Protein AF-A0A1D3RXZ7-F1 (afdb_monomer_lite)

pLDDT: mean 73.61, std 19.44, range [26.47, 94.44]

Structure (mmCIF, N/CA/C/O backbone):
data_AF-A0A1D3RXZ7-F1
#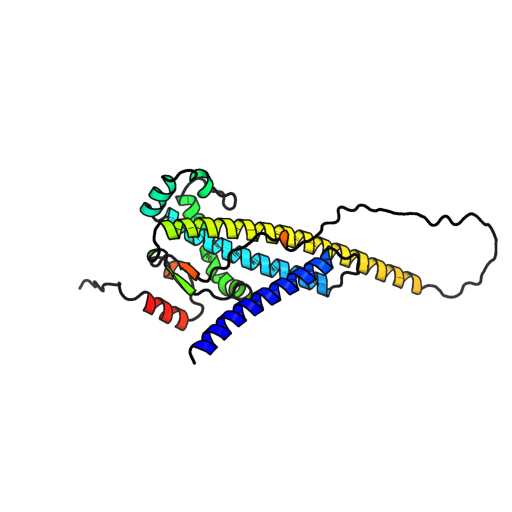
_entry.id   AF-A0A1D3RXZ7-F1
#
loop_
_atom_site.group_PDB
_atom_site.id
_atom_site.type_symbol
_atom_site.label_atom_id
_atom_site.label_alt_id
_atom_site.label_comp_id
_atom_site.label_asym_id
_atom_site.label_entity_id
_atom_site.label_seq_id
_atom_site.pdbx_PDB_ins_code
_atom_site.Cartn_x
_atom_site.Cartn_y
_atom_site.Cartn_z
_atom_site.occupancy
_atom_site.B_iso_or_equiv
_atom_site.auth_seq_id
_atom_site.auth_comp_id
_atom_site.auth_asym_id
_atom_site.auth_atom_id
_atom_site.pdbx_PDB_model_num
ATOM 1 N N . MET A 1 1 ? -15.663 -32.883 -5.743 1.00 47.28 1 MET A N 1
ATOM 2 C CA . MET A 1 1 ? -15.741 -31.435 -6.057 1.00 47.28 1 MET A CA 1
ATOM 3 C C . MET A 1 1 ? -15.070 -30.508 -5.024 1.00 47.28 1 MET A C 1
ATOM 5 O O . MET A 1 1 ? -14.719 -29.404 -5.400 1.00 47.28 1 MET A O 1
ATOM 9 N N . LYS A 1 2 ? -14.813 -30.926 -3.767 1.00 48.94 2 LYS A N 1
ATOM 10 C CA . LYS A 1 2 ? -14.138 -30.081 -2.747 1.00 48.94 2 LYS A CA 1
ATOM 11 C C . LYS A 1 2 ? -12.605 -29.949 -2.898 1.00 48.94 2 LYS A C 1
ATOM 13 O O . LYS A 1 2 ? -12.055 -28.924 -2.525 1.00 48.94 2 LYS A O 1
ATOM 18 N N . LEU A 1 3 ? -11.923 -30.939 -3.489 1.00 50.19 3 LEU A N 1
ATOM 19 C CA . LEU A 1 3 ? -10.462 -30.910 -3.711 1.00 50.19 3 LEU A CA 1
ATOM 20 C C . LEU A 1 3 ? -10.031 -30.009 -4.884 1.00 50.19 3 LEU A C 1
ATOM 22 O O . LEU A 1 3 ? -8.986 -29.373 -4.824 1.00 50.19 3 LEU A O 1
ATOM 26 N N . LEU A 1 4 ? -10.857 -29.922 -5.931 1.00 46.25 4 LEU A N 1
ATOM 27 C CA . LEU A 1 4 ? -10.575 -29.132 -7.137 1.00 46.25 4 LEU A CA 1
ATOM 28 C C . LEU A 1 4 ? -10.664 -27.620 -6.868 1.00 46.25 4 LEU A C 1
ATOM 30 O O . LEU A 1 4 ? -9.861 -26.857 -7.391 1.00 46.25 4 LEU A O 1
ATOM 34 N N . GLY A 1 5 ? -11.583 -27.202 -5.987 1.00 47.16 5 GLY A N 1
ATOM 35 C CA . GLY A 1 5 ? -11.684 -25.812 -5.534 1.00 47.16 5 GLY A CA 1
ATOM 36 C C . GLY A 1 5 ? -10.437 -25.352 -4.774 1.00 47.16 5 GLY A C 1
ATOM 37 O O . GLY A 1 5 ? -9.910 -24.289 -5.076 1.00 47.16 5 GLY A O 1
ATOM 38 N N . LEU A 1 6 ? -9.909 -26.179 -3.861 1.00 50.94 6 LEU A N 1
ATOM 39 C CA . LEU A 1 6 ? -8.654 -25.900 -3.145 1.00 50.94 6 LEU A CA 1
ATOM 40 C C . LEU A 1 6 ? -7.474 -25.714 -4.110 1.00 50.94 6 LEU A C 1
ATOM 42 O O . LEU A 1 6 ? -6.723 -24.754 -3.968 1.00 50.94 6 LEU A O 1
ATOM 46 N N . TYR A 1 7 ? -7.349 -26.569 -5.129 1.00 52.06 7 TYR A N 1
ATOM 47 C CA . TYR A 1 7 ? -6.297 -26.444 -6.145 1.00 52.06 7 TYR A CA 1
ATOM 48 C C . TYR A 1 7 ? -6.387 -25.146 -6.958 1.00 52.06 7 TYR A C 1
ATOM 50 O O . TYR A 1 7 ? -5.358 -24.532 -7.224 1.00 52.06 7 TYR A O 1
ATOM 58 N N . ILE A 1 8 ? -7.594 -24.696 -7.314 1.00 57.94 8 ILE A N 1
ATOM 59 C CA . ILE A 1 8 ? -7.796 -23.421 -8.024 1.00 57.94 8 ILE A CA 1
ATOM 60 C C . ILE A 1 8 ? -7.372 -22.231 -7.147 1.00 57.94 8 ILE A C 1
ATOM 62 O O . ILE A 1 8 ? -6.728 -21.309 -7.647 1.00 57.94 8 ILE A O 1
ATOM 66 N N . PHE A 1 9 ? -7.651 -22.272 -5.838 1.00 49.66 9 PHE A N 1
ATOM 67 C CA . PHE A 1 9 ? -7.197 -21.234 -4.904 1.00 49.66 9 PHE A CA 1
ATOM 68 C C . PHE A 1 9 ? -5.667 -21.189 -4.766 1.00 49.66 9 PHE A C 1
ATOM 70 O O . PHE A 1 9 ? -5.103 -20.099 -4.727 1.00 49.66 9 PHE A O 1
ATOM 77 N N . TYR A 1 10 ? -4.986 -22.340 -4.762 1.00 57.47 10 TYR A N 1
ATOM 78 C CA . TYR A 1 10 ? -3.517 -22.385 -4.748 1.00 57.47 10 TYR A CA 1
ATOM 79 C C . TYR A 1 10 ? -2.888 -21.942 -6.076 1.00 57.47 10 TYR A C 1
ATOM 81 O O . TYR A 1 10 ? -1.862 -21.261 -6.069 1.00 57.47 10 TYR A O 1
ATOM 89 N N . LEU A 1 11 ? -3.502 -22.288 -7.212 1.00 58.97 11 LEU A N 1
ATOM 90 C CA . LEU A 1 11 ? -3.024 -21.887 -8.538 1.00 58.97 11 LEU A CA 1
ATOM 91 C C . LEU A 1 11 ? -3.040 -20.366 -8.710 1.00 58.97 11 LEU A C 1
ATOM 93 O O . LEU A 1 11 ? -2.084 -19.816 -9.242 1.00 58.97 11 LEU A O 1
ATOM 97 N N . LEU A 1 12 ? -4.072 -19.678 -8.217 1.00 57.00 12 LEU A N 1
ATOM 98 C CA . LEU A 1 12 ? -4.178 -18.216 -8.289 1.00 57.00 12 LEU A CA 1
ATOM 99 C C . LEU A 1 12 ? -3.014 -17.508 -7.584 1.00 57.00 12 LEU A C 1
ATOM 101 O O . LEU A 1 12 ? -2.369 -16.646 -8.178 1.00 57.00 12 LEU A O 1
ATOM 105 N N . SER A 1 13 ? -2.696 -17.910 -6.352 1.00 55.56 13 SER A N 1
ATOM 106 C CA . SER A 1 13 ? -1.544 -17.365 -5.624 1.00 55.56 13 SER A CA 1
ATOM 107 C C . SER A 1 13 ? -0.218 -17.708 -6.310 1.00 55.56 13 SER A C 1
ATOM 109 O O . SER A 1 13 ? 0.674 -16.868 -6.367 1.00 55.56 13 SER A O 1
ATOM 111 N N . PHE A 1 14 ? -0.099 -18.908 -6.886 1.00 56.28 14 PHE A N 1
ATOM 112 C CA . PHE A 1 14 ? 1.086 -19.319 -7.640 1.00 56.28 14 PHE A CA 1
ATOM 113 C C . PHE A 1 14 ? 1.286 -18.489 -8.920 1.00 56.28 14 PHE A C 1
ATOM 115 O O . PHE A 1 14 ? 2.399 -18.048 -9.192 1.00 56.28 14 PHE A O 1
ATOM 122 N N . PHE A 1 15 ? 0.218 -18.200 -9.672 1.00 57.84 15 PHE A N 1
ATOM 123 C CA . PHE A 1 15 ? 0.278 -17.341 -10.861 1.00 57.84 15 PHE A CA 1
ATOM 124 C C . PHE A 1 15 ? 0.721 -15.912 -10.530 1.00 57.84 15 PHE A C 1
ATOM 126 O O . PHE A 1 15 ? 1.514 -15.341 -11.278 1.00 57.84 15 PHE A O 1
ATOM 133 N N . ILE A 1 16 ? 0.260 -15.353 -9.406 1.00 59.00 16 ILE A N 1
ATOM 134 C CA . ILE A 1 16 ? 0.671 -14.019 -8.942 1.00 59.00 16 ILE A CA 1
ATOM 135 C C . ILE A 1 16 ? 2.169 -14.005 -8.614 1.00 59.00 16 ILE A C 1
ATOM 137 O O . ILE A 1 16 ? 2.896 -13.160 -9.131 1.00 59.00 16 ILE A O 1
ATOM 141 N N . ILE A 1 17 ? 2.649 -14.991 -7.848 1.00 60.50 17 ILE A N 1
ATOM 142 C CA . ILE A 1 17 ? 4.071 -15.114 -7.485 1.00 60.50 17 ILE A CA 1
ATOM 143 C C . ILE A 1 17 ? 4.945 -15.286 -8.737 1.00 60.50 17 ILE A C 1
ATOM 145 O O . ILE A 1 17 ? 5.979 -14.635 -8.872 1.00 60.50 17 ILE A O 1
ATOM 149 N N . CYS A 1 18 ? 4.525 -16.120 -9.693 1.00 56.22 18 CYS A N 1
ATOM 150 C CA . CYS A 1 18 ? 5.245 -16.290 -10.956 1.00 56.22 18 CYS A CA 1
ATOM 151 C C . CYS A 1 18 ? 5.257 -15.017 -11.815 1.00 56.22 18 CYS A C 1
ATOM 153 O O . CYS A 1 18 ? 6.233 -14.784 -12.524 1.00 56.22 18 CYS A O 1
ATOM 155 N N . SER A 1 19 ? 4.196 -14.206 -11.777 1.00 66.94 19 SER A N 1
ATOM 156 C CA . SER A 1 19 ? 4.152 -12.924 -12.487 1.00 66.94 19 SER A CA 1
ATOM 157 C C . SER A 1 19 ? 5.111 -11.908 -11.872 1.00 66.94 19 SER A C 1
ATOM 159 O O . SER A 1 19 ? 5.848 -11.259 -12.603 1.00 66.94 19 SER A O 1
ATOM 161 N N . GLU A 1 20 ? 5.139 -11.791 -10.543 1.00 75.19 20 GLU A N 1
ATOM 162 C CA . GLU A 1 20 ? 6.044 -10.864 -9.852 1.00 75.19 20 GLU A CA 1
ATOM 163 C C . GLU A 1 20 ? 7.514 -11.240 -10.052 1.00 75.19 20 GLU A C 1
ATOM 165 O O . GLU A 1 20 ? 8.346 -10.367 -10.286 1.00 75.19 20 GLU A O 1
ATOM 170 N N . LEU A 1 21 ? 7.835 -12.538 -10.045 1.00 80.00 21 LEU A N 1
ATOM 171 C CA . LEU A 1 21 ? 9.186 -13.015 -10.350 1.00 80.00 21 LEU A CA 1
ATOM 172 C C . LEU A 1 21 ? 9.631 -12.618 -11.762 1.00 80.00 21 LEU A C 1
ATOM 174 O O . LEU A 1 21 ? 10.749 -12.134 -11.926 1.00 80.00 21 LEU A O 1
ATOM 178 N N . LYS A 1 22 ? 8.751 -12.758 -12.762 1.00 84.44 22 LYS A N 1
ATOM 179 C CA . LYS A 1 22 ? 9.036 -12.321 -14.137 1.00 84.44 22 LYS A CA 1
ATOM 180 C C . LYS A 1 22 ? 9.249 -10.814 -14.228 1.00 84.44 22 LYS A C 1
ATOM 182 O O . LYS A 1 22 ? 10.184 -10.380 -14.898 1.00 84.44 22 LYS A O 1
ATOM 187 N N . ASP A 1 23 ? 8.416 -10.029 -13.543 1.00 87.75 23 ASP A N 1
ATOM 188 C CA . ASP A 1 23 ? 8.587 -8.576 -13.482 1.00 87.75 23 ASP A CA 1
ATOM 189 C C . ASP A 1 23 ? 9.974 -8.236 -12.911 1.00 87.75 23 ASP A C 1
ATOM 191 O O . ASP A 1 23 ? 10.712 -7.447 -13.495 1.00 87.75 23 ASP A O 1
ATOM 195 N N . TYR A 1 24 ? 10.383 -8.883 -11.815 1.00 87.12 24 TYR A N 1
ATOM 196 C CA . TYR A 1 24 ? 11.691 -8.650 -11.202 1.00 87.12 24 TYR A CA 1
ATOM 197 C C . TYR A 1 24 ? 12.869 -9.089 -12.068 1.00 87.12 24 TYR A C 1
ATOM 199 O O . TYR A 1 24 ? 13.882 -8.392 -12.101 1.00 87.12 24 TYR A O 1
ATOM 207 N N . GLU A 1 25 ? 12.768 -10.208 -12.778 1.00 86.94 25 GLU A N 1
ATOM 208 C CA . GLU A 1 25 ? 13.797 -10.614 -13.740 1.00 86.94 25 GLU A CA 1
ATOM 209 C C . GLU A 1 25 ? 13.954 -9.574 -14.851 1.00 86.94 25 GLU A C 1
ATOM 211 O O . GLU A 1 25 ? 15.081 -9.181 -15.160 1.00 86.94 25 GLU A O 1
ATOM 216 N N . LYS A 1 26 ? 12.838 -9.049 -15.374 1.00 89.75 26 LYS A N 1
ATOM 217 C CA . LYS A 1 26 ? 12.865 -7.992 -16.389 1.00 89.75 26 LYS A CA 1
ATOM 218 C C . LYS A 1 26 ? 13.484 -6.699 -15.851 1.00 89.75 26 LYS A C 1
ATOM 220 O O . LYS A 1 26 ? 14.391 -6.160 -16.478 1.00 89.75 26 LYS A O 1
ATOM 225 N N . ILE A 1 27 ? 13.078 -6.233 -14.666 1.00 90.25 27 ILE A N 1
ATOM 226 C CA . ILE A 1 27 ? 13.683 -5.048 -14.020 1.00 90.25 27 ILE A CA 1
ATOM 227 C C . ILE A 1 27 ? 15.190 -5.256 -13.823 1.00 90.25 27 ILE A C 1
ATOM 229 O O . ILE A 1 27 ? 15.986 -4.351 -14.065 1.00 90.25 27 ILE A O 1
ATOM 233 N N . LYS A 1 28 ? 15.602 -6.456 -13.402 1.00 89.56 28 LYS A N 1
ATOM 234 C CA . LYS A 1 28 ? 17.013 -6.795 -13.197 1.00 89.56 28 LYS A CA 1
ATOM 235 C C . LYS A 1 28 ? 17.817 -6.718 -14.485 1.00 89.56 28 LYS A C 1
ATOM 237 O O . LYS A 1 28 ? 18.904 -6.146 -14.443 1.00 89.56 28 LYS A O 1
ATOM 242 N N . SER A 1 29 ? 17.296 -7.254 -15.585 1.00 87.44 29 SER A N 1
ATOM 243 C CA . SER A 1 29 ? 17.917 -7.131 -16.908 1.00 87.44 29 SER A CA 1
ATOM 244 C C . SER A 1 29 ? 18.064 -5.652 -17.291 1.00 87.44 29 SER A C 1
ATOM 246 O O . SER A 1 29 ? 19.187 -5.174 -17.448 1.00 87.44 29 SER A O 1
ATOM 248 N N . ILE A 1 30 ? 16.974 -4.874 -17.240 1.00 88.25 30 ILE A N 1
ATOM 249 C CA . ILE A 1 30 ? 16.974 -3.440 -17.586 1.00 88.25 30 ILE A CA 1
ATOM 250 C C . ILE A 1 30 ? 17.996 -2.638 -16.764 1.00 88.25 30 ILE A C 1
ATOM 252 O O . ILE A 1 30 ? 18.687 -1.766 -17.296 1.00 88.25 30 ILE A O 1
ATOM 256 N N . VAL A 1 31 ? 18.113 -2.897 -15.458 1.00 87.06 31 VAL A N 1
ATOM 257 C CA . VAL A 1 31 ? 18.991 -2.124 -14.563 1.00 87.06 31 VAL A CA 1
ATOM 258 C C . VAL A 1 31 ? 20.444 -2.587 -14.656 1.00 87.06 31 VAL A C 1
ATOM 260 O O . VAL A 1 31 ? 21.337 -1.754 -14.830 1.00 87.06 31 VAL A O 1
ATOM 263 N N . ASN A 1 32 ? 20.695 -3.894 -14.569 1.00 85.94 32 ASN A N 1
ATOM 264 C CA . ASN A 1 32 ? 22.043 -4.426 -14.366 1.00 85.94 32 ASN A CA 1
ATOM 265 C C . ASN A 1 32 ? 22.801 -4.706 -15.664 1.00 85.94 32 ASN A C 1
ATOM 267 O O . ASN A 1 32 ? 24.032 -4.695 -15.642 1.00 85.94 32 ASN A O 1
ATOM 271 N N . GLU A 1 33 ? 22.110 -4.994 -16.767 1.00 80.06 33 GLU A N 1
ATOM 272 C CA . GLU A 1 33 ? 22.770 -5.346 -18.025 1.00 80.06 33 GLU A CA 1
ATOM 273 C C . GLU A 1 33 ? 23.260 -4.089 -18.749 1.00 80.06 33 GLU A C 1
ATOM 275 O O . GLU A 1 33 ? 22.721 -2.991 -18.590 1.00 80.06 33 GLU A O 1
ATOM 280 N N . ILE A 1 34 ? 24.351 -4.232 -19.501 1.00 63.84 34 ILE A N 1
ATOM 281 C CA . ILE A 1 34 ? 24.993 -3.125 -20.232 1.00 63.84 34 ILE A CA 1
ATOM 282 C C . ILE A 1 34 ? 24.219 -2.800 -21.523 1.00 63.84 34 ILE A C 1
ATOM 284 O O . ILE A 1 34 ? 24.444 -1.749 -22.124 1.00 63.84 34 ILE A O 1
ATOM 288 N N . ASP A 1 35 ? 23.309 -3.691 -21.914 1.00 61.88 35 ASP A N 1
ATOM 289 C CA . ASP A 1 35 ? 22.632 -3.698 -23.202 1.00 61.88 35 ASP A CA 1
ATOM 290 C C . ASP A 1 35 ? 21.713 -2.487 -23.433 1.00 61.88 35 ASP A C 1
ATOM 292 O O . ASP A 1 35 ? 21.375 -1.707 -22.533 1.00 61.88 35 ASP A O 1
ATOM 296 N N . GLU A 1 36 ? 21.363 -2.316 -24.707 1.00 68.38 36 GLU A N 1
ATOM 297 C CA . GLU A 1 36 ? 20.525 -1.243 -25.230 1.00 68.38 36 GLU A CA 1
ATOM 298 C C . GLU A 1 36 ? 19.140 -1.286 -24.569 1.00 68.38 36 GLU A C 1
ATOM 300 O O . GLU A 1 36 ? 18.447 -2.297 -24.610 1.00 68.38 36 GLU A O 1
ATOM 305 N N . CYS A 1 37 ? 18.735 -0.181 -23.940 1.00 81.81 37 CYS A N 1
ATOM 306 C CA . CYS A 1 37 ? 17.405 -0.051 -23.353 1.00 81.81 37 CYS A CA 1
ATOM 307 C C . CYS A 1 37 ? 16.439 0.429 -24.435 1.00 81.81 37 CYS A C 1
ATOM 309 O O . CYS A 1 37 ? 16.701 1.453 -25.073 1.00 81.81 37 CYS A O 1
ATOM 311 N N . SER A 1 38 ? 15.354 -0.315 -24.643 1.00 87.75 38 SER A N 1
ATOM 312 C CA . SER A 1 38 ? 14.325 0.002 -25.633 1.00 87.75 38 SER A CA 1
ATOM 313 C C . SER A 1 38 ? 13.259 0.956 -25.076 1.00 87.75 38 SER A C 1
ATOM 315 O O . SER A 1 38 ? 13.173 1.192 -23.870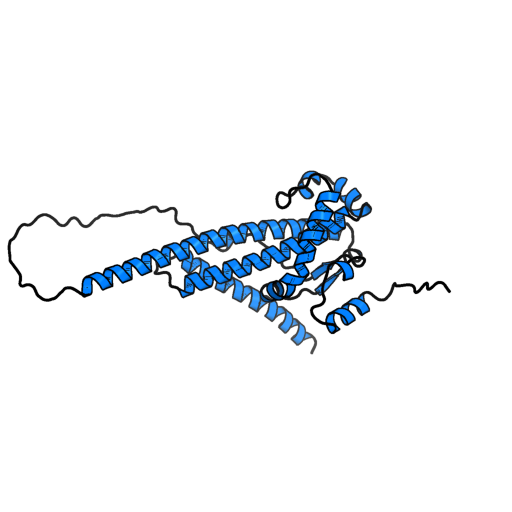 1.00 87.75 38 SER A O 1
ATOM 317 N N . GLU A 1 39 ? 12.416 1.502 -25.954 1.00 89.06 39 GLU A N 1
ATOM 318 C CA . GLU A 1 39 ? 11.252 2.300 -25.536 1.00 89.06 39 GLU A CA 1
ATOM 319 C C . GLU A 1 39 ? 10.249 1.455 -24.732 1.00 89.06 39 GLU A C 1
ATOM 321 O O . GLU A 1 39 ? 9.713 1.921 -23.729 1.00 89.06 39 GLU A O 1
ATOM 326 N N . GLU A 1 40 ? 10.080 0.179 -25.097 1.00 90.88 40 GLU A N 1
ATOM 327 C CA . GLU A 1 40 ? 9.223 -0.775 -24.379 1.00 90.88 40 GLU A CA 1
ATOM 328 C C . GLU A 1 40 ? 9.721 -1.054 -22.951 1.00 90.88 40 GLU A C 1
ATOM 330 O O . GLU A 1 40 ? 8.926 -1.323 -22.048 1.00 90.88 40 GLU A O 1
ATOM 335 N N . ASP A 1 41 ? 11.034 -0.990 -22.716 1.00 91.31 41 ASP A N 1
ATOM 336 C CA . ASP A 1 41 ? 11.614 -1.152 -21.380 1.00 91.31 41 ASP A CA 1
ATOM 337 C C . ASP A 1 41 ? 11.346 0.062 -20.494 1.00 91.31 41 ASP A C 1
ATOM 339 O O . ASP A 1 41 ? 11.041 -0.092 -19.308 1.00 91.31 41 ASP A O 1
ATOM 343 N N . VAL A 1 42 ? 11.415 1.266 -21.068 1.00 91.25 42 VAL A N 1
ATOM 344 C CA . VAL A 1 42 ? 11.037 2.504 -20.378 1.00 91.25 42 VAL A CA 1
ATOM 345 C C . VAL A 1 42 ? 9.553 2.475 -20.023 1.00 91.25 42 VAL A C 1
ATOM 347 O O . VAL A 1 42 ? 9.207 2.666 -18.856 1.00 91.25 42 VAL A O 1
ATOM 350 N N . GLU A 1 43 ? 8.689 2.152 -20.988 1.00 93.94 43 GLU A N 1
ATOM 351 C CA . GLU A 1 43 ? 7.245 2.053 -20.765 1.00 93.94 43 GLU A CA 1
ATOM 352 C C . GLU A 1 43 ? 6.914 0.990 -19.705 1.00 93.94 43 GLU A C 1
ATOM 354 O O . GLU A 1 43 ? 6.095 1.214 -18.809 1.00 93.94 43 GLU A O 1
ATOM 359 N N . PHE A 1 44 ? 7.589 -0.161 -19.749 1.00 94.44 44 PHE A N 1
ATOM 360 C CA . PHE A 1 44 ? 7.454 -1.191 -18.726 1.00 94.44 44 PHE A CA 1
ATOM 361 C C . PHE A 1 44 ? 7.825 -0.665 -17.331 1.00 94.44 44 PHE A C 1
ATOM 363 O O . PHE A 1 44 ? 7.068 -0.882 -16.382 1.00 94.44 44 PHE A O 1
ATOM 370 N N . MET A 1 45 ? 8.947 0.047 -17.192 1.00 94.31 45 MET A N 1
ATOM 371 C CA . MET A 1 45 ? 9.368 0.621 -15.910 1.00 94.31 45 MET A CA 1
ATOM 372 C C . MET A 1 45 ? 8.397 1.693 -15.405 1.00 94.31 45 MET A C 1
ATOM 374 O O . MET A 1 45 ? 8.089 1.718 -14.211 1.00 94.31 45 MET A O 1
ATOM 378 N N . ASP A 1 46 ? 7.875 2.542 -16.290 1.00 93.31 46 ASP A N 1
ATOM 379 C CA . ASP A 1 46 ? 6.855 3.538 -15.951 1.00 93.31 46 ASP A CA 1
ATOM 380 C C . ASP A 1 46 ? 5.574 2.878 -15.435 1.00 93.31 46 ASP A C 1
ATOM 382 O O . ASP A 1 46 ? 5.073 3.221 -14.356 1.00 93.31 46 ASP A O 1
ATOM 386 N N . ASN A 1 47 ? 5.088 1.865 -16.153 1.00 93.69 47 ASN A N 1
ATOM 387 C CA . ASN A 1 47 ? 3.914 1.093 -15.763 1.00 93.69 47 ASN A CA 1
ATOM 388 C C . ASN A 1 47 ? 4.131 0.358 -14.435 1.00 93.69 47 ASN A C 1
ATOM 390 O O . ASN A 1 47 ? 3.237 0.339 -13.582 1.00 93.69 47 ASN A O 1
ATOM 394 N N . TYR A 1 48 ? 5.323 -0.199 -14.213 1.00 92.62 48 TYR A N 1
ATOM 395 C CA . TYR A 1 48 ? 5.652 -0.886 -12.968 1.00 92.62 48 TYR A CA 1
ATOM 396 C C . TYR A 1 48 ? 5.722 0.079 -11.776 1.00 92.62 48 TYR A C 1
ATOM 398 O O . TYR A 1 48 ? 5.147 -0.190 -10.718 1.00 92.62 48 TYR A O 1
ATOM 406 N N . VAL A 1 49 ? 6.354 1.247 -11.939 1.00 94.00 49 VAL A N 1
ATOM 407 C CA . VAL A 1 49 ? 6.369 2.303 -10.912 1.00 94.00 49 VAL A CA 1
ATOM 408 C C . VAL A 1 49 ? 4.948 2.773 -10.594 1.00 94.00 49 VAL A C 1
ATOM 410 O O . VAL A 1 49 ? 4.621 2.970 -9.421 1.00 94.00 49 VAL A O 1
ATOM 413 N N . ASN A 1 50 ? 4.090 2.913 -11.607 1.00 93.31 50 ASN A N 1
ATOM 414 C CA . ASN A 1 50 ? 2.686 3.273 -11.426 1.00 93.31 50 ASN A CA 1
ATOM 415 C C . ASN A 1 50 ? 1.908 2.189 -10.655 1.00 93.31 50 ASN A C 1
ATOM 417 O O . ASN A 1 50 ? 1.218 2.504 -9.687 1.00 93.31 50 ASN A O 1
ATOM 421 N N . LYS A 1 51 ? 2.079 0.904 -10.996 1.00 91.62 51 LYS A N 1
ATOM 422 C CA . LYS A 1 51 ? 1.520 -0.223 -10.223 1.00 91.62 51 LYS A CA 1
ATOM 423 C C . LYS A 1 51 ? 1.942 -0.146 -8.754 1.00 91.62 51 LYS A C 1
ATOM 425 O O . LYS A 1 51 ? 1.091 -0.195 -7.867 1.00 91.62 51 LYS A O 1
ATOM 430 N N . MET A 1 52 ? 3.238 0.028 -8.490 1.00 92.12 52 MET A N 1
ATOM 431 C CA . MET A 1 52 ? 3.769 0.120 -7.127 1.00 92.12 52 MET A CA 1
ATOM 432 C C . MET A 1 52 ? 3.198 1.320 -6.365 1.00 92.12 52 MET A C 1
ATOM 434 O O . MET A 1 52 ? 2.874 1.186 -5.186 1.00 92.12 52 MET A O 1
ATOM 438 N N . TYR A 1 53 ? 3.015 2.464 -7.034 1.00 93.25 53 TYR A N 1
ATOM 439 C CA . TYR A 1 53 ? 2.352 3.636 -6.460 1.00 93.25 53 TYR A CA 1
ATOM 440 C C . TYR A 1 53 ? 0.943 3.307 -5.957 1.00 93.25 53 TYR A C 1
ATOM 442 O O . TYR A 1 53 ? 0.640 3.589 -4.799 1.00 93.25 53 TYR A O 1
ATOM 450 N N . TRP A 1 54 ? 0.118 2.641 -6.768 1.00 92.75 54 TRP A N 1
ATOM 451 C CA . TRP A 1 54 ? -1.240 2.264 -6.360 1.00 92.75 54 TRP A CA 1
ATOM 452 C C . TRP A 1 54 ? -1.266 1.225 -5.235 1.00 92.75 54 TRP A C 1
ATOM 454 O O . TRP A 1 54 ? -2.113 1.318 -4.344 1.00 92.75 54 TRP A O 1
ATOM 464 N N . VAL A 1 55 ? -0.308 0.291 -5.212 1.00 90.25 55 VAL A N 1
ATOM 465 C CA . VAL A 1 55 ? -0.125 -0.648 -4.089 1.00 90.25 55 VAL A CA 1
ATOM 466 C C . VAL A 1 55 ? 0.152 0.107 -2.785 1.00 90.25 55 VAL A C 1
ATOM 468 O O . VAL A 1 55 ? -0.489 -0.155 -1.766 1.00 90.25 55 VAL A O 1
ATOM 471 N N . TRP A 1 56 ? 1.065 1.081 -2.804 1.00 93.38 56 TRP A N 1
ATOM 472 C CA . TRP A 1 56 ? 1.336 1.916 -1.631 1.00 93.38 56 TRP A CA 1
ATOM 473 C C . TRP A 1 56 ? 0.139 2.772 -1.233 1.00 93.38 56 TRP A C 1
ATOM 475 O O . TRP A 1 56 ? -0.165 2.842 -0.046 1.00 93.38 56 TRP A O 1
ATOM 485 N N . THR A 1 57 ? -0.568 3.388 -2.186 1.00 92.69 57 THR A N 1
ATOM 486 C CA . THR A 1 57 ? -1.777 4.174 -1.895 1.00 92.69 57 THR A CA 1
ATOM 487 C C . THR A 1 57 ? -2.816 3.330 -1.161 1.00 92.69 57 THR A C 1
ATOM 489 O O . THR A 1 57 ? -3.389 3.789 -0.174 1.00 92.69 57 THR A O 1
ATOM 492 N N . ASN A 1 58 ? -3.010 2.075 -1.577 1.00 90.94 58 ASN A N 1
ATOM 493 C CA . ASN A 1 58 ? -3.899 1.152 -0.882 1.00 90.94 58 ASN A CA 1
ATOM 494 C C . ASN A 1 58 ? -3.432 0.857 0.555 1.00 90.94 58 ASN A C 1
ATOM 496 O O . ASN A 1 58 ? -4.220 0.965 1.494 1.00 90.94 58 ASN A O 1
ATOM 500 N N . ASN A 1 59 ? -2.148 0.535 0.746 1.00 92.12 59 ASN A N 1
ATOM 501 C CA . ASN A 1 59 ? -1.579 0.317 2.083 1.00 92.12 59 ASN A CA 1
ATOM 502 C C . ASN A 1 59 ? -1.723 1.563 2.966 1.00 92.12 59 ASN A C 1
ATOM 504 O O . ASN A 1 59 ? -2.060 1.460 4.143 1.00 92.12 59 ASN A O 1
ATOM 508 N N . PHE A 1 60 ? -1.518 2.748 2.392 1.00 93.06 60 PHE A N 1
ATOM 509 C CA . PHE A 1 60 ? -1.661 4.014 3.093 1.00 93.06 60 PHE A CA 1
ATOM 510 C C . PHE A 1 60 ? -3.099 4.220 3.572 1.00 93.06 60 PHE A C 1
ATOM 512 O O . PHE A 1 60 ? -3.305 4.486 4.752 1.00 93.06 60 PHE A O 1
ATOM 519 N N . PHE A 1 61 ? -4.106 4.002 2.722 1.00 91.25 61 PHE A N 1
ATOM 520 C CA . PHE A 1 61 ? -5.505 4.070 3.151 1.00 91.25 61 PHE A CA 1
ATOM 521 C C . PHE A 1 61 ? -5.845 3.055 4.243 1.00 91.25 61 PHE A C 1
ATOM 523 O O . PHE A 1 61 ? -6.505 3.406 5.220 1.00 91.25 61 PHE A O 1
ATOM 530 N N . ARG A 1 62 ? -5.369 1.811 4.132 1.00 90.75 62 ARG A N 1
ATOM 531 C CA . ARG A 1 62 ? -5.584 0.775 5.158 1.00 90.75 62 ARG A CA 1
ATOM 532 C C . ARG A 1 62 ? -4.982 1.181 6.506 1.00 90.75 62 ARG A C 1
ATOM 534 O O . ARG A 1 62 ? -5.676 1.118 7.521 1.00 90.75 62 ARG A O 1
ATOM 541 N N . TYR A 1 63 ? -3.759 1.705 6.499 1.00 92.94 63 TYR A N 1
ATOM 542 C CA . TYR A 1 63 ? -3.118 2.281 7.680 1.00 92.94 63 TYR A CA 1
ATOM 543 C C . TYR A 1 63 ? -3.921 3.442 8.285 1.00 92.94 63 TYR A C 1
ATOM 545 O O . TYR A 1 63 ? -4.157 3.454 9.494 1.00 92.94 63 TYR A O 1
ATOM 553 N N . LEU A 1 64 ? -4.381 4.396 7.465 1.00 92.06 64 LEU A N 1
ATOM 554 C CA . LEU A 1 64 ? -5.158 5.542 7.951 1.00 92.06 64 LEU A CA 1
ATOM 555 C C . LEU A 1 64 ? -6.466 5.122 8.606 1.00 92.06 64 LEU A C 1
ATOM 557 O O . LEU A 1 64 ? -6.779 5.624 9.682 1.00 92.06 64 LEU A O 1
ATOM 561 N N . LYS A 1 65 ? -7.201 4.187 7.994 1.00 91.38 65 LYS A N 1
ATOM 562 C CA . LYS A 1 65 ? -8.454 3.656 8.551 1.00 91.38 65 LYS A CA 1
ATOM 563 C C . LYS A 1 65 ? -8.237 3.070 9.936 1.00 91.38 65 LYS A C 1
ATOM 565 O O . LYS A 1 65 ? -8.949 3.408 10.875 1.00 91.38 65 LYS A O 1
ATOM 570 N N . LEU A 1 66 ? -7.222 2.225 10.061 1.00 92.62 66 LEU A N 1
ATOM 571 C CA . LEU A 1 66 ? -6.902 1.551 11.307 1.00 92.62 66 LEU A CA 1
ATOM 572 C C . LEU A 1 66 ? -6.426 2.519 12.390 1.00 92.62 66 LEU A C 1
ATOM 574 O O . LEU A 1 66 ? -6.894 2.453 13.524 1.00 92.62 66 LEU A O 1
ATOM 578 N N . LYS A 1 67 ? -5.530 3.449 12.051 1.00 92.44 67 LYS A N 1
ATOM 579 C CA . LYS A 1 67 ? -5.034 4.426 13.022 1.00 92.44 67 LYS A CA 1
ATOM 580 C C . LYS A 1 67 ? -6.126 5.401 13.463 1.00 92.44 67 LYS A C 1
ATOM 582 O O . LYS A 1 67 ? -6.190 5.734 14.643 1.00 92.44 67 LYS A O 1
ATOM 587 N N . ALA A 1 68 ? -6.995 5.824 12.543 1.00 91.56 68 ALA A N 1
ATOM 588 C CA . ALA A 1 68 ? -8.161 6.636 12.876 1.00 91.56 68 ALA A CA 1
ATOM 589 C C . ALA A 1 68 ? -9.099 5.879 13.825 1.00 91.56 68 ALA A C 1
ATOM 591 O O . ALA A 1 68 ? -9.436 6.417 14.874 1.00 91.56 68 ALA A O 1
ATOM 592 N N . TYR A 1 69 ? -9.417 4.614 13.527 1.00 92.19 69 TYR A N 1
ATOM 593 C CA . TYR A 1 69 ? -10.226 3.767 14.409 1.00 92.19 69 TYR A CA 1
ATOM 594 C C . TYR A 1 69 ? -9.622 3.648 15.815 1.00 92.19 69 TYR A C 1
ATOM 596 O O . TYR A 1 69 ? -10.326 3.828 16.805 1.00 92.19 69 TYR A O 1
ATOM 604 N N . ILE A 1 70 ? -8.309 3.409 15.913 1.00 91.56 70 ILE A N 1
ATOM 605 C CA . ILE A 1 70 ? -7.604 3.366 17.201 1.00 91.56 70 ILE A CA 1
ATOM 606 C C . ILE A 1 70 ? -7.751 4.699 17.940 1.00 91.56 70 ILE A C 1
ATOM 608 O O . ILE A 1 70 ? -8.060 4.699 19.121 1.00 91.56 70 ILE A O 1
ATOM 612 N N . TYR A 1 71 ? -7.545 5.838 17.274 1.00 91.06 71 TYR A N 1
ATOM 613 C CA . TYR A 1 71 ? -7.617 7.152 17.926 1.00 91.06 71 TYR A CA 1
ATOM 614 C C . TYR A 1 71 ? -9.035 7.537 18.352 1.00 91.06 71 TYR A C 1
ATOM 616 O O . TYR A 1 71 ? -9.198 8.275 19.323 1.00 91.06 71 TYR A O 1
ATOM 624 N N . GLU A 1 72 ? -10.051 7.055 17.647 1.00 90.31 72 GLU A N 1
ATOM 625 C CA . GLU A 1 72 ? -11.458 7.282 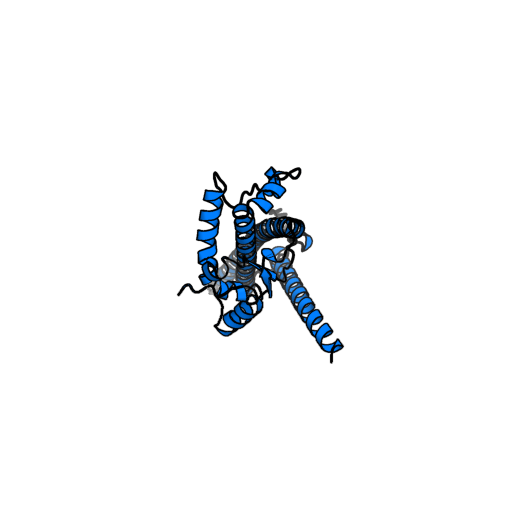17.977 1.00 90.31 72 GLU A CA 1
ATOM 626 C C . GLU A 1 72 ? -11.984 6.329 19.062 1.00 90.31 72 GLU A C 1
ATOM 628 O O . GLU A 1 72 ? -12.984 6.642 19.705 1.00 90.31 72 GLU A O 1
ATOM 633 N N . ASN A 1 73 ? -11.325 5.188 19.287 1.00 88.62 73 ASN A N 1
ATOM 634 C CA . ASN A 1 73 ? -11.699 4.211 20.303 1.00 88.62 73 ASN A CA 1
ATOM 635 C C . ASN A 1 73 ? -10.799 4.341 21.540 1.00 88.62 73 ASN A C 1
ATOM 637 O O . ASN A 1 73 ? -9.717 3.757 21.598 1.00 88.62 73 ASN A O 1
ATOM 641 N N . ASP A 1 74 ? -11.272 5.079 22.548 1.00 85.00 74 ASP A N 1
ATOM 642 C CA . ASP A 1 74 ? -10.500 5.360 23.765 1.00 85.00 74 ASP A CA 1
ATOM 643 C C . ASP A 1 74 ? -10.070 4.088 24.517 1.00 85.00 74 ASP A C 1
ATOM 645 O O . ASP A 1 74 ? -8.983 4.066 25.077 1.00 85.00 74 ASP A O 1
ATOM 649 N N . ILE A 1 75 ? -10.852 3.000 24.479 1.00 83.75 75 ILE A N 1
ATOM 650 C CA . ILE A 1 75 ? -10.492 1.731 25.142 1.00 83.75 75 ILE A CA 1
ATOM 651 C C . ILE A 1 75 ? -9.244 1.127 24.490 1.00 83.75 75 ILE A C 1
ATOM 653 O O . ILE A 1 75 ? -8.265 0.817 25.171 1.00 83.75 75 ILE A O 1
ATOM 657 N N . VAL A 1 76 ? -9.268 0.997 23.161 1.00 81.38 76 VAL A N 1
ATOM 658 C CA . VAL A 1 76 ? -8.148 0.451 22.383 1.00 81.38 76 VAL A CA 1
ATOM 659 C C . VAL A 1 76 ? -6.940 1.385 22.472 1.00 81.38 76 VAL A C 1
ATOM 661 O O . VAL A 1 76 ? -5.815 0.933 22.686 1.00 81.38 76 VAL A O 1
ATOM 664 N N . TYR A 1 77 ? -7.163 2.695 22.361 1.00 86.62 77 TYR A N 1
ATOM 665 C CA . TYR A 1 77 ? -6.119 3.706 22.499 1.00 86.62 77 TYR A CA 1
ATOM 666 C C . TYR A 1 77 ? -5.429 3.641 23.865 1.00 86.62 77 TYR A C 1
ATOM 668 O O . TYR A 1 77 ? -4.200 3.577 23.925 1.00 86.62 77 TYR A O 1
ATOM 676 N N . ASP A 1 78 ? -6.204 3.598 24.952 1.00 83.25 78 ASP A N 1
ATOM 677 C CA . ASP A 1 78 ? -5.700 3.586 26.326 1.00 83.25 78 ASP A CA 1
ATOM 678 C C . ASP A 1 78 ? -4.870 2.344 26.640 1.00 83.25 78 ASP A C 1
ATOM 680 O O . ASP A 1 78 ? -3.943 2.399 27.449 1.00 83.25 78 ASP A O 1
ATOM 684 N N . GLN A 1 79 ? -5.192 1.208 26.031 1.00 78.19 79 GLN A N 1
ATOM 685 C CA . GLN A 1 79 ? -4.385 -0.000 26.163 1.00 78.19 79 GLN A CA 1
ATOM 686 C C . GLN A 1 79 ? -3.088 0.090 25.369 1.00 78.19 79 GLN A C 1
ATOM 688 O O . GLN A 1 79 ? -2.033 -0.283 25.881 1.00 78.19 79 GLN A O 1
ATOM 693 N N . ILE A 1 80 ? -3.153 0.630 24.151 1.00 77.06 80 ILE A N 1
ATOM 694 C CA . ILE A 1 80 ? -1.976 0.847 23.313 1.00 77.06 80 ILE A CA 1
ATOM 695 C C . ILE A 1 80 ? -1.001 1.780 24.041 1.00 77.06 80 ILE A C 1
ATOM 697 O O . ILE A 1 80 ? 0.144 1.404 24.251 1.00 77.06 80 ILE A O 1
ATOM 701 N N . ILE A 1 81 ? -1.426 2.938 24.554 1.00 81.06 81 ILE A N 1
ATOM 702 C CA . ILE A 1 81 ? -0.524 3.862 25.283 1.00 81.06 81 ILE A CA 1
ATOM 703 C C . ILE A 1 81 ? 0.111 3.276 26.554 1.00 81.06 81 ILE A C 1
ATOM 705 O O . ILE A 1 81 ? 1.100 3.828 27.033 1.00 81.06 81 ILE A O 1
ATOM 709 N N . LYS A 1 82 ? -0.425 2.175 27.095 1.00 80.94 82 LYS A N 1
ATOM 710 C CA . LYS A 1 82 ? 0.088 1.507 28.300 1.00 80.94 82 LYS A CA 1
ATOM 711 C C . LYS A 1 82 ? 1.135 0.426 28.023 1.00 80.94 82 LYS A C 1
ATOM 713 O O . LYS A 1 82 ? 1.763 -0.016 28.982 1.00 80.94 82 LYS A O 1
ATOM 718 N N . MET A 1 83 ? 1.338 -0.020 26.778 1.00 77.12 83 MET A N 1
ATOM 719 C CA . MET A 1 83 ? 2.376 -1.025 26.492 1.00 77.12 83 MET A CA 1
ATOM 720 C C . MET A 1 83 ? 3.764 -0.385 26.305 1.00 77.12 83 MET A C 1
ATOM 722 O O . MET A 1 83 ? 3.905 0.781 25.926 1.00 77.12 83 MET A O 1
ATOM 726 N N . GLU A 1 84 ? 4.817 -1.155 26.584 1.00 69.12 84 GLU A N 1
ATOM 727 C CA . GLU A 1 84 ? 6.202 -0.697 26.430 1.00 69.12 84 GLU A CA 1
ATOM 728 C C . GLU A 1 84 ? 6.524 -0.368 24.955 1.00 69.12 84 GLU A C 1
ATOM 730 O O . GLU A 1 84 ? 6.070 -1.046 24.035 1.00 69.12 84 GLU A O 1
ATOM 735 N N . ASN A 1 85 ? 7.321 0.683 24.716 1.00 67.50 85 ASN A N 1
ATOM 736 C CA . ASN A 1 85 ? 7.739 1.190 23.393 1.00 67.50 85 ASN A CA 1
ATOM 737 C C . ASN A 1 85 ? 6.648 1.822 22.488 1.00 67.50 85 ASN A C 1
ATOM 739 O O . ASN A 1 85 ? 6.922 2.128 21.322 1.00 67.50 85 ASN A O 1
ATOM 743 N N . ILE A 1 86 ? 5.439 2.123 22.990 1.00 63.69 86 ILE A N 1
ATOM 744 C CA . ILE A 1 86 ? 4.350 2.631 22.131 1.00 63.69 86 ILE A CA 1
ATOM 745 C C . ILE A 1 86 ? 4.533 4.036 21.571 1.00 63.69 86 ILE A C 1
ATOM 747 O O . ILE A 1 86 ? 4.057 4.297 20.464 1.00 63.69 86 ILE A O 1
ATOM 751 N N . ALA A 1 87 ? 5.224 4.942 22.266 1.00 61.50 87 ALA A N 1
ATOM 752 C CA . ALA A 1 87 ? 5.469 6.278 21.719 1.00 61.50 87 ALA A CA 1
ATOM 753 C C . ALA A 1 87 ? 6.121 6.180 20.327 1.00 61.50 87 ALA A C 1
ATOM 755 O O . ALA A 1 87 ? 5.764 6.918 19.414 1.00 61.50 87 ALA A O 1
ATOM 756 N N . GLN A 1 88 ? 6.981 5.181 20.121 1.00 66.56 88 GLN A N 1
ATOM 757 C CA . GLN A 1 88 ? 7.601 4.880 18.832 1.00 66.56 88 GLN A CA 1
ATOM 758 C C . GLN A 1 88 ? 6.635 4.225 17.831 1.00 66.56 88 GLN A C 1
ATOM 760 O O . GLN A 1 88 ? 6.725 4.458 16.623 1.00 66.56 88 GLN A O 1
ATOM 765 N N . LEU A 1 89 ? 5.692 3.414 18.314 1.00 72.25 89 LEU A N 1
ATOM 766 C CA . LEU A 1 89 ? 4.697 2.740 17.483 1.00 72.25 89 LEU A CA 1
ATOM 767 C C . LEU A 1 89 ? 3.641 3.715 16.941 1.00 72.25 89 LEU A C 1
ATOM 769 O O . LEU A 1 89 ? 3.314 3.659 15.756 1.00 72.25 89 LEU A O 1
ATOM 773 N N . LEU A 1 90 ? 3.149 4.633 17.772 1.00 76.38 90 LEU A N 1
ATOM 774 C CA . LEU A 1 90 ? 2.149 5.627 17.379 1.00 76.38 90 LEU A CA 1
ATOM 775 C C . LEU A 1 90 ? 2.746 6.816 16.628 1.00 76.38 90 LEU A C 1
ATOM 777 O O . LEU A 1 90 ? 2.047 7.404 15.803 1.00 76.38 90 LEU A O 1
ATOM 781 N N . THR A 1 91 ? 4.015 7.153 16.871 1.00 76.31 91 THR A N 1
ATOM 782 C CA . THR A 1 91 ? 4.705 8.184 16.089 1.00 76.31 91 THR A CA 1
ATOM 783 C C . THR A 1 91 ? 4.974 7.660 14.686 1.00 76.31 91 THR A C 1
ATOM 785 O O . THR A 1 91 ? 5.510 6.563 14.496 1.00 76.31 91 THR A O 1
ATOM 788 N N . ASP A 1 92 ? 4.605 8.446 13.685 1.00 75.88 92 ASP A N 1
ATOM 789 C CA . ASP A 1 92 ? 4.964 8.180 12.304 1.00 75.88 92 ASP A CA 1
ATOM 790 C C . ASP A 1 92 ? 5.451 9.453 11.617 1.00 75.88 92 ASP A C 1
ATOM 792 O O . ASP A 1 92 ? 5.157 10.564 12.051 1.00 75.88 92 ASP A O 1
ATOM 796 N N . ASN A 1 93 ? 6.242 9.262 10.563 1.00 76.31 93 ASN A N 1
ATOM 797 C CA . ASN A 1 93 ? 6.825 10.352 9.786 1.00 76.31 93 ASN A CA 1
ATOM 798 C C . ASN A 1 93 ? 6.052 10.591 8.478 1.00 76.31 93 ASN A C 1
ATOM 800 O O . ASN A 1 93 ? 6.522 11.345 7.628 1.00 76.31 93 ASN A O 1
ATOM 804 N N . PHE A 1 94 ? 4.909 9.919 8.278 1.00 77.31 94 PHE A N 1
ATOM 805 C CA . PHE A 1 94 ? 4.137 9.996 7.032 1.00 77.31 94 PHE A CA 1
ATOM 806 C C . PHE A 1 94 ? 3.097 11.110 7.095 1.00 77.31 94 PHE A C 1
ATOM 808 O O . PHE A 1 94 ? 2.799 11.719 6.070 1.00 77.31 94 PHE A O 1
ATOM 815 N N . ILE A 1 95 ? 2.561 11.398 8.286 1.00 79.81 95 ILE A N 1
ATOM 816 C CA . ILE A 1 95 ? 1.636 12.508 8.522 1.00 79.81 95 ILE A CA 1
ATOM 817 C C . ILE A 1 95 ? 2.144 13.342 9.691 1.00 79.81 95 ILE A C 1
ATOM 819 O O . ILE A 1 95 ? 2.292 12.852 10.805 1.00 79.81 95 ILE A O 1
ATOM 823 N N . MET A 1 96 ? 2.346 14.637 9.455 1.00 81.81 96 MET A N 1
ATOM 824 C CA . MET A 1 96 ? 2.597 15.592 10.532 1.00 81.81 96 MET A CA 1
ATOM 825 C C . MET A 1 96 ? 1.273 16.054 11.147 1.00 81.81 96 MET A C 1
ATOM 827 O O . MET A 1 96 ? 0.387 16.534 10.441 1.00 81.81 96 MET A O 1
ATOM 831 N N . TYR A 1 97 ? 1.144 15.921 12.466 1.00 87.06 97 TYR A N 1
ATOM 832 C CA . TYR A 1 97 ? -0.009 16.370 13.249 1.00 87.06 97 TYR A CA 1
ATOM 833 C C . TYR A 1 97 ? 0.433 16.728 14.674 1.00 87.06 97 TYR A C 1
ATOM 835 O O . TYR A 1 97 ? 1.423 16.193 15.173 1.00 87.06 97 TYR A O 1
ATOM 843 N N . LYS A 1 98 ? -0.282 17.642 15.337 1.00 86.44 98 LYS A N 1
ATOM 844 C CA . LYS A 1 98 ? 0.040 18.104 16.698 1.00 86.44 98 LYS A CA 1
ATOM 845 C C . LYS A 1 98 ? -0.663 17.291 17.781 1.00 86.44 98 LYS A C 1
ATOM 847 O O . LYS A 1 98 ? -0.139 17.176 18.883 1.00 86.44 98 LYS A O 1
ATOM 852 N N . ASN A 1 99 ? -1.854 16.765 17.495 1.00 88.00 99 ASN A N 1
ATOM 853 C CA . ASN A 1 99 ? -2.658 15.981 18.434 1.00 88.00 99 ASN A CA 1
ATOM 854 C C . ASN A 1 99 ? -3.538 14.939 17.720 1.00 88.00 99 ASN A C 1
ATOM 856 O O . ASN A 1 99 ? -3.611 14.896 16.487 1.00 88.00 99 ASN A O 1
ATOM 860 N N . LYS A 1 100 ? -4.189 14.082 18.515 1.00 88.31 100 LYS A N 1
ATOM 861 C CA . LYS A 1 100 ? -5.050 12.987 18.044 1.00 88.31 100 LYS A CA 1
ATOM 862 C C . LYS A 1 100 ? -6.206 13.505 17.183 1.00 88.31 100 LYS A C 1
ATOM 864 O O . LYS A 1 100 ? -6.487 12.927 16.137 1.00 88.31 100 LYS A O 1
ATOM 869 N N . GLU A 1 101 ? -6.845 14.601 17.580 1.00 90.06 101 GLU A N 1
ATOM 870 C CA . GLU A 1 101 ? -8.009 15.160 16.888 1.00 90.06 101 GLU A CA 1
ATOM 871 C C . GLU A 1 101 ? -7.631 15.703 15.504 1.00 90.06 101 GLU A C 1
ATOM 873 O O . GLU A 1 101 ? -8.347 15.496 14.522 1.00 90.06 101 GLU A O 1
ATOM 878 N N . GLU A 1 102 ? -6.477 16.366 15.406 1.00 90.56 102 GLU A N 1
ATOM 879 C CA . GLU A 1 102 ? -5.924 16.835 14.139 1.00 90.56 102 GLU A CA 1
ATOM 880 C C . GLU A 1 102 ? -5.587 15.664 13.216 1.00 90.56 102 GLU A C 1
ATOM 882 O O . GLU A 1 102 ? -5.922 15.720 12.031 1.00 90.56 102 GLU A O 1
ATOM 887 N N . PHE A 1 103 ? -4.989 14.593 13.751 1.00 91.62 103 PHE A N 1
ATOM 888 C CA . PHE A 1 103 ? -4.749 13.378 12.976 1.00 91.62 103 PHE A CA 1
ATOM 889 C C . PHE A 1 103 ? -6.054 12.806 12.419 1.00 91.62 103 PHE A C 1
ATOM 891 O O . PHE A 1 103 ? -6.135 12.589 11.212 1.00 91.62 103 PHE A O 1
ATOM 898 N N . ILE A 1 104 ? -7.075 12.601 13.263 1.00 88.94 104 ILE A N 1
ATOM 899 C CA . ILE A 1 104 ? -8.368 12.036 12.844 1.00 88.94 104 ILE A CA 1
ATOM 900 C C . ILE A 1 104 ? -8.963 12.875 11.712 1.00 88.94 104 ILE A C 1
ATOM 902 O O . ILE A 1 104 ? -9.301 12.340 10.658 1.00 88.94 104 ILE A O 1
ATOM 906 N N . ARG A 1 105 ? -9.030 14.201 11.877 1.00 88.25 105 ARG A N 1
ATOM 907 C CA . ARG A 1 105 ? -9.567 15.099 10.846 1.00 88.25 105 ARG A CA 1
ATOM 908 C C . ARG A 1 105 ? -8.802 14.981 9.525 1.00 88.25 105 ARG A C 1
ATOM 910 O O . ARG A 1 105 ? -9.419 14.894 8.466 1.00 88.25 105 ARG A O 1
ATOM 917 N N . ASN A 1 106 ? -7.471 14.970 9.578 1.00 88.88 106 ASN A N 1
ATOM 918 C CA . ASN A 1 106 ? -6.635 14.859 8.384 1.00 88.88 106 ASN A CA 1
ATOM 919 C C . ASN A 1 106 ? -6.805 13.490 7.708 1.00 88.88 106 ASN A C 1
ATOM 921 O O . ASN A 1 106 ? -6.958 13.425 6.489 1.00 88.88 106 ASN A O 1
ATOM 925 N N . ALA A 1 107 ? -6.834 12.411 8.492 1.00 89.81 107 ALA A N 1
ATOM 926 C CA . ALA A 1 107 ? -7.049 11.056 8.001 1.00 89.81 107 ALA A CA 1
ATOM 927 C C . ALA A 1 107 ? -8.414 10.926 7.313 1.00 89.81 107 ALA A C 1
ATOM 929 O O . ALA A 1 107 ? -8.472 10.458 6.182 1.00 89.81 107 ALA A O 1
ATOM 930 N N . LEU A 1 108 ? -9.495 11.409 7.934 1.00 85.38 108 LEU A N 1
ATOM 931 C CA . LEU A 1 108 ? -10.840 11.372 7.352 1.00 85.38 108 LEU A CA 1
ATOM 932 C C . LEU A 1 108 ? -10.934 12.185 6.054 1.00 85.38 108 LEU A C 1
ATOM 934 O O . LEU A 1 108 ? -11.525 11.720 5.079 1.00 85.38 108 LEU A O 1
ATOM 938 N N . ASN A 1 109 ? -10.298 13.358 6.000 1.00 85.25 109 ASN A N 1
ATOM 939 C CA . ASN A 1 109 ? -10.224 14.149 4.770 1.00 85.25 109 ASN A CA 1
ATOM 940 C C . ASN A 1 109 ? -9.515 13.383 3.646 1.00 85.25 109 ASN A C 1
ATOM 942 O O . ASN A 1 109 ? -9.993 13.374 2.513 1.00 85.25 109 ASN A O 1
ATOM 946 N N . ILE A 1 110 ? -8.400 12.713 3.942 1.00 86.81 110 ILE A N 1
ATOM 947 C CA . ILE A 1 110 ? -7.677 11.900 2.956 1.00 86.81 110 ILE A CA 1
ATOM 948 C C . ILE A 1 110 ? -8.530 10.704 2.517 1.00 86.81 110 ILE A C 1
ATOM 950 O O . ILE A 1 110 ? -8.674 10.471 1.317 1.00 86.81 110 ILE A O 1
ATOM 954 N N . LEU A 1 111 ? -9.128 9.987 3.471 1.00 86.25 111 LEU A N 1
ATOM 955 C CA . LEU A 1 111 ? -9.953 8.803 3.229 1.00 86.25 111 LEU A CA 1
ATOM 956 C C . LEU A 1 111 ? -11.207 9.114 2.411 1.00 86.25 111 LEU A C 1
ATOM 958 O O . LEU A 1 111 ? -11.647 8.269 1.639 1.00 86.25 111 LEU A O 1
ATOM 962 N N . SER A 1 112 ? -11.729 10.343 2.474 1.00 81.44 112 SER A N 1
ATOM 963 C CA . SER A 1 112 ? -12.828 10.768 1.596 1.00 81.44 112 SER A CA 1
ATOM 964 C C . SER A 1 112 ? -12.495 10.628 0.097 1.00 81.44 112 SER A C 1
ATOM 966 O O . SER A 1 112 ? -13.388 10.396 -0.720 1.00 81.44 112 SER A O 1
ATOM 968 N N . ASN A 1 113 ? -11.206 10.671 -0.270 1.00 79.81 113 ASN A N 1
ATOM 969 C CA . ASN A 1 113 ? -10.747 10.466 -1.644 1.00 79.81 113 ASN A CA 1
ATOM 970 C C . ASN A 1 113 ? -10.628 8.985 -2.045 1.00 79.81 113 ASN A C 1
ATOM 972 O O . ASN A 1 113 ? -10.597 8.699 -3.243 1.00 79.81 113 ASN A O 1
ATOM 976 N N . GLU A 1 114 ? -10.598 8.037 -1.096 1.00 81.94 114 GLU A N 1
ATOM 977 C CA . GLU A 1 114 ? -10.507 6.591 -1.384 1.00 81.94 114 GLU A CA 1
ATOM 978 C C . GLU A 1 114 ? -11.630 6.161 -2.334 1.00 81.94 114 GLU A C 1
ATOM 980 O O . GLU A 1 114 ? -11.390 5.428 -3.292 1.00 81.94 114 GLU A O 1
ATOM 985 N N . LYS A 1 115 ? -12.835 6.719 -2.153 1.00 75.38 115 LYS A N 1
ATOM 986 C CA . LYS A 1 115 ? -13.989 6.506 -3.036 1.00 75.38 115 LYS A CA 1
ATOM 987 C C . LYS A 1 115 ? -13.671 6.765 -4.509 1.00 75.38 115 LYS A C 1
ATOM 989 O O . LYS A 1 115 ? -14.018 5.952 -5.361 1.00 75.38 115 LYS A O 1
ATOM 994 N N . HIS A 1 116 ? -13.051 7.901 -4.813 1.00 77.44 116 HIS A N 1
ATOM 995 C CA . HIS A 1 116 ? -12.776 8.304 -6.193 1.00 77.44 116 HIS A CA 1
ATOM 996 C C . HIS A 1 116 ? -11.637 7.491 -6.815 1.00 77.44 116 HIS A C 1
ATOM 998 O O . HIS A 1 116 ? -11.583 7.338 -8.033 1.00 77.44 116 HIS A O 1
ATOM 1004 N N . LEU A 1 117 ? -10.758 6.936 -5.980 1.00 84.94 117 LEU A N 1
ATOM 1005 C CA . LEU A 1 117 ? -9.587 6.180 -6.411 1.00 84.94 117 LEU A CA 1
ATOM 1006 C C . LEU A 1 117 ? -9.813 4.663 -6.420 1.00 84.94 117 LEU A C 1
ATOM 1008 O O . LEU A 1 117 ? -9.025 3.945 -7.030 1.00 84.94 117 LEU A O 1
ATOM 1012 N N . LYS A 1 118 ? -10.896 4.164 -5.809 1.00 79.44 118 LYS A N 1
ATOM 1013 C CA . LYS A 1 118 ? -11.175 2.729 -5.634 1.00 79.44 118 LYS A CA 1
ATOM 1014 C C . LYS A 1 118 ? -11.104 1.936 -6.943 1.00 79.44 118 LYS A C 1
ATOM 1016 O O . LYS A 1 118 ? -10.451 0.900 -6.983 1.00 79.44 118 LYS A O 1
ATOM 1021 N N . ASN A 1 119 ? -11.703 2.431 -8.027 1.00 81.94 119 ASN A N 1
ATOM 1022 C CA . ASN A 1 119 ? -11.672 1.739 -9.325 1.00 81.94 119 ASN A CA 1
ATOM 1023 C C . ASN A 1 119 ? -10.254 1.636 -9.904 1.00 81.94 119 ASN A C 1
ATOM 1025 O O . ASN A 1 119 ? -9.889 0.610 -10.477 1.00 81.94 119 ASN A O 1
ATOM 1029 N N . VAL A 1 120 ? -9.446 2.682 -9.720 1.00 86.00 120 VAL A N 1
ATOM 1030 C CA . VAL A 1 120 ? -8.050 2.682 -10.164 1.00 86.00 120 VAL A CA 1
ATOM 1031 C C . VAL A 1 120 ? -7.248 1.704 -9.313 1.00 86.00 120 VAL A C 1
ATOM 1033 O O . VAL A 1 120 ? -6.585 0.829 -9.856 1.00 86.00 120 VAL A O 1
ATOM 1036 N N . ILE A 1 121 ? -7.387 1.775 -7.987 1.00 85.06 121 ILE A N 1
ATOM 1037 C CA . ILE A 1 121 ? -6.698 0.888 -7.043 1.00 85.06 121 ILE A CA 1
ATOM 1038 C C . ILE A 1 121 ? -7.013 -0.583 -7.330 1.00 85.06 121 ILE A C 1
ATOM 1040 O O . ILE A 1 121 ? -6.084 -1.381 -7.410 1.00 85.06 121 ILE A O 1
ATOM 1044 N N . ILE A 1 122 ? -8.283 -0.937 -7.567 1.00 82.06 122 ILE A N 1
ATOM 1045 C CA . ILE A 1 122 ? -8.706 -2.328 -7.823 1.00 82.06 122 ILE A CA 1
ATOM 1046 C C . ILE A 1 122 ? -8.059 -2.919 -9.086 1.00 82.06 122 ILE A C 1
ATOM 1048 O O . ILE A 1 122 ? -7.892 -4.133 -9.183 1.00 82.06 122 ILE A O 1
ATOM 1052 N N . THR A 1 123 ? -7.658 -2.076 -10.041 1.00 83.75 123 THR A N 1
ATOM 1053 C CA . THR A 1 123 ? -6.947 -2.527 -11.249 1.00 83.75 123 THR A CA 1
ATOM 1054 C C . THR A 1 123 ? -5.569 -3.108 -10.915 1.00 83.75 123 THR A C 1
ATOM 1056 O O . THR A 1 123 ? -5.106 -4.024 -11.589 1.00 83.75 123 THR A O 1
ATOM 1059 N N . TYR A 1 124 ? -4.921 -2.598 -9.865 1.00 83.38 124 TYR A N 1
ATOM 1060 C CA . TYR A 1 124 ? -3.563 -2.987 -9.467 1.00 83.38 124 TYR A CA 1
ATOM 1061 C C . TYR A 1 124 ? -3.532 -3.872 -8.221 1.00 83.38 124 TYR A C 1
ATOM 1063 O O . TYR A 1 124 ? -2.618 -4.679 -8.060 1.00 83.38 124 TYR A O 1
ATOM 1071 N N . VAL A 1 125 ? -4.522 -3.720 -7.343 1.00 81.50 125 VAL A N 1
ATOM 1072 C CA . VAL A 1 125 ? -4.667 -4.462 -6.093 1.00 81.50 125 VAL A CA 1
ATOM 1073 C C . VAL A 1 125 ? -6.023 -5.168 -6.122 1.00 81.50 125 VAL A C 1
ATOM 1075 O O . VAL A 1 125 ? -7.049 -4.510 -5.947 1.00 81.50 125 VAL A O 1
ATOM 1078 N N . PRO A 1 126 ? -6.060 -6.491 -6.365 1.00 71.50 126 PRO A N 1
ATOM 1079 C CA . PRO A 1 126 ? -7.307 -7.241 -6.425 1.00 71.50 126 PRO A CA 1
ATOM 1080 C C . PRO A 1 126 ? -8.154 -7.070 -5.160 1.00 71.50 126 PRO A C 1
ATOM 1082 O O . PRO A 1 126 ? -7.629 -6.861 -4.068 1.00 71.50 126 PRO A O 1
ATOM 1085 N N . ARG A 1 127 ? -9.479 -7.184 -5.312 1.00 69.56 127 ARG A N 1
ATOM 1086 C CA . ARG A 1 127 ? -10.425 -6.983 -4.207 1.00 69.56 127 ARG A CA 1
ATOM 1087 C C . ARG A 1 127 ? -10.154 -7.929 -3.041 1.00 69.56 127 ARG A C 1
ATOM 1089 O O . ARG A 1 127 ? -10.103 -9.148 -3.214 1.00 69.56 127 ARG A O 1
ATOM 1096 N N . ASN A 1 128 ? -10.131 -7.348 -1.849 1.00 73.62 128 ASN A N 1
ATOM 1097 C CA . ASN A 1 128 ? -10.098 -8.076 -0.594 1.00 73.62 128 ASN A CA 1
ATOM 1098 C C . ASN A 1 128 ? -11.512 -8.329 -0.072 1.00 73.62 128 ASN A C 1
ATOM 1100 O O . ASN A 1 128 ? -12.469 -7.629 -0.412 1.00 73.62 128 ASN A O 1
ATOM 1104 N N . LYS A 1 129 ? -11.649 -9.340 0.785 1.00 81.31 129 LYS A N 1
ATOM 1105 C CA . LYS A 1 129 ? -12.882 -9.538 1.555 1.00 81.31 129 LYS A CA 1
ATOM 1106 C C . LYS A 1 129 ? -12.997 -8.454 2.622 1.00 81.31 129 LYS A C 1
ATOM 1108 O O . LYS A 1 129 ? -11.991 -7.918 3.064 1.00 81.31 129 LYS A O 1
ATOM 1113 N N . ILE A 1 130 ? -14.200 -8.162 3.089 1.00 83.00 130 ILE A N 1
ATOM 1114 C CA . ILE A 1 130 ? -14.388 -7.165 4.147 1.00 83.00 130 ILE A CA 1
ATOM 1115 C C . ILE A 1 130 ? -14.421 -7.843 5.515 1.00 83.00 130 ILE A C 1
ATOM 1117 O O . ILE A 1 130 ? -14.974 -8.933 5.664 1.00 83.00 130 ILE A O 1
ATOM 1121 N N . LYS A 1 131 ? -13.804 -7.195 6.504 1.00 88.00 131 LYS A N 1
ATOM 1122 C CA . LYS A 1 131 ? -13.934 -7.496 7.934 1.00 88.00 131 LYS A CA 1
ATOM 1123 C C . LYS A 1 131 ? -14.138 -6.206 8.717 1.00 88.00 131 LYS A C 1
ATOM 1125 O O . LYS A 1 131 ? -13.696 -5.144 8.278 1.00 88.00 131 LYS A O 1
ATOM 1130 N N . PHE A 1 132 ? -14.750 -6.296 9.892 1.00 90.38 132 PHE A N 1
ATOM 1131 C CA . PHE A 1 132 ? -14.903 -5.136 10.761 1.00 90.38 132 PHE A CA 1
ATOM 1132 C C . PHE A 1 132 ? -13.881 -5.139 11.891 1.00 90.38 132 PHE A C 1
ATOM 1134 O O . PHE A 1 132 ? -13.508 -6.193 12.404 1.00 90.38 132 PHE A O 1
ATOM 1141 N N . PHE A 1 133 ? -13.428 -3.952 12.296 1.00 91.88 133 PHE A N 1
ATOM 1142 C CA . PHE A 1 133 ? -12.533 -3.818 13.447 1.00 91.88 133 PHE A CA 1
ATOM 1143 C C . PHE A 1 133 ? -13.192 -4.306 14.741 1.00 91.88 133 PHE A C 1
ATOM 1145 O O . PHE A 1 133 ? -12.506 -4.820 15.615 1.00 91.88 133 PHE A O 1
ATOM 1152 N N . GLN A 1 134 ? -14.518 -4.189 14.846 1.00 91.31 134 GLN A N 1
ATOM 1153 C CA . GLN A 1 134 ? -15.303 -4.675 15.981 1.00 91.31 134 GLN A CA 1
ATOM 1154 C C . GLN A 1 134 ? -15.298 -6.203 16.128 1.00 91.31 134 GLN A C 1
ATOM 1156 O O . GLN A 1 134 ? -15.581 -6.700 17.214 1.00 91.31 134 GLN A O 1
ATOM 1161 N N . ASP A 1 135 ? -14.975 -6.937 15.060 1.00 90.69 135 ASP A N 1
ATOM 1162 C CA . ASP A 1 135 ? -14.890 -8.401 15.087 1.00 90.69 135 ASP A CA 1
ATOM 1163 C C . ASP A 1 135 ? -13.506 -8.893 15.545 1.00 90.69 135 ASP A C 1
ATOM 1165 O O . ASP A 1 135 ? -13.273 -10.099 15.628 1.00 90.69 135 ASP A O 1
ATOM 1169 N N . LEU A 1 136 ? -12.568 -7.973 15.791 1.00 90.62 136 LEU A N 1
ATOM 1170 C CA . LEU A 1 136 ? -11.201 -8.274 16.194 1.00 90.62 136 LEU A CA 1
ATOM 1171 C C . LEU A 1 136 ? -11.005 -8.033 17.687 1.00 90.62 136 LEU A C 1
ATOM 1173 O O . LEU A 1 136 ? -11.497 -7.058 18.255 1.00 90.62 136 LEU A O 1
ATOM 1177 N N . SER A 1 137 ? -10.200 -8.889 18.306 1.00 90.12 137 SER A N 1
ATOM 1178 C CA . SER A 1 137 ? -9.637 -8.608 19.620 1.00 90.12 137 SER A CA 1
ATOM 1179 C C . SER A 1 137 ? -8.654 -7.437 19.562 1.00 90.12 137 SER A C 1
ATOM 1181 O O . SER A 1 137 ? -8.069 -7.112 18.526 1.00 90.12 137 SER A O 1
ATOM 1183 N N . GLU A 1 138 ? -8.410 -6.825 20.714 1.00 84.44 138 GLU A N 1
ATOM 1184 C CA . GLU A 1 138 ? -7.472 -5.708 20.865 1.00 84.44 138 GLU A CA 1
ATOM 1185 C C . GLU A 1 138 ? -6.060 -6.092 20.398 1.00 84.44 138 GLU A C 1
ATOM 1187 O O . GLU A 1 138 ? -5.417 -5.352 19.654 1.00 84.44 138 GLU A O 1
ATOM 1192 N N . GLN A 1 139 ? -5.605 -7.300 20.742 1.00 85.50 139 GLN A N 1
ATOM 1193 C CA . GLN A 1 139 ? -4.304 -7.803 20.305 1.00 85.50 139 GLN A CA 1
ATOM 1194 C C . GLN A 1 139 ? -4.230 -7.989 18.782 1.00 85.50 139 GLN A C 1
ATOM 1196 O O . GLN A 1 139 ? -3.188 -7.728 18.177 1.00 85.50 139 GLN A O 1
ATOM 1201 N N . GLU A 1 140 ? -5.319 -8.422 18.142 1.00 90.94 140 GLU A N 1
ATOM 1202 C CA . GLU A 1 140 ? -5.386 -8.517 16.681 1.00 90.94 140 GLU A CA 1
ATOM 1203 C C . GLU A 1 140 ? -5.327 -7.136 16.028 1.00 90.94 140 GLU A C 1
ATOM 1205 O O . GLU A 1 140 ? -4.609 -6.977 15.043 1.00 90.94 140 GLU A O 1
ATOM 1210 N N . ILE A 1 141 ? -6.004 -6.132 16.594 1.00 90.50 141 ILE A N 1
ATOM 1211 C CA . ILE A 1 141 ? -5.943 -4.737 16.128 1.00 90.50 141 ILE A CA 1
ATOM 1212 C C . ILE A 1 141 ? -4.510 -4.195 16.228 1.00 90.50 141 ILE A C 1
ATOM 1214 O O . ILE A 1 141 ? -4.032 -3.535 15.306 1.00 90.50 141 ILE A O 1
ATOM 1218 N N . ILE A 1 142 ? -3.797 -4.507 17.311 1.00 86.69 142 ILE A N 1
ATOM 1219 C CA . ILE A 1 142 ? -2.409 -4.069 17.520 1.00 86.69 142 ILE A CA 1
ATOM 1220 C C . ILE A 1 142 ? -1.458 -4.732 16.525 1.00 86.69 142 ILE A C 1
ATOM 1222 O O . ILE A 1 142 ? -0.658 -4.047 15.885 1.00 86.69 142 ILE A O 1
ATOM 1226 N N . ASN A 1 143 ? -1.559 -6.051 16.354 1.00 89.00 143 ASN A N 1
ATOM 1227 C CA . ASN A 1 143 ? -0.750 -6.778 15.376 1.00 89.00 143 ASN A CA 1
ATOM 1228 C C . ASN A 1 143 ? -1.023 -6.268 13.955 1.00 89.00 143 ASN A C 1
ATOM 1230 O O . ASN A 1 143 ? -0.091 -6.031 13.189 1.00 89.00 143 ASN A O 1
ATOM 1234 N N . LEU A 1 144 ? -2.298 -6.033 13.636 1.00 91.62 144 LEU A N 1
ATOM 1235 C CA . LEU A 1 144 ? -2.718 -5.434 12.378 1.00 91.62 144 LEU A CA 1
ATOM 1236 C C . LEU A 1 144 ? -2.103 -4.040 12.194 1.00 91.62 144 LEU A C 1
ATOM 1238 O O . LEU A 1 144 ? -1.646 -3.713 11.105 1.00 91.62 144 LEU A O 1
ATOM 1242 N N . PHE A 1 145 ? -2.041 -3.227 13.250 1.00 90.44 145 PHE A N 1
ATOM 1243 C CA . PHE A 1 145 ? -1.470 -1.882 13.182 1.00 90.44 145 PHE A CA 1
ATOM 1244 C C . PHE A 1 145 ? 0.028 -1.895 12.890 1.00 90.44 145 PHE A C 1
ATOM 1246 O O . PHE A 1 145 ? 0.499 -1.123 12.053 1.00 90.44 145 PHE A O 1
ATOM 1253 N N . ILE A 1 146 ? 0.762 -2.809 13.523 1.00 88.62 146 ILE A N 1
ATOM 1254 C CA . ILE A 1 146 ? 2.187 -3.027 13.257 1.00 88.62 146 ILE A CA 1
ATOM 1255 C C . ILE A 1 146 ? 2.397 -3.472 11.803 1.00 88.62 146 ILE A C 1
ATOM 1257 O O . ILE A 1 146 ? 3.229 -2.894 11.099 1.00 88.62 146 ILE A O 1
ATOM 1261 N N . ASP A 1 147 ? 1.627 -4.461 11.345 1.00 91.44 147 ASP A N 1
ATOM 1262 C CA . ASP A 1 147 ? 1.707 -4.984 9.979 1.00 91.44 147 ASP A CA 1
ATOM 1263 C C . ASP A 1 147 ? 1.418 -3.889 8.940 1.00 91.44 147 ASP A C 1
ATOM 1265 O O . ASP A 1 147 ? 2.196 -3.703 8.003 1.00 91.44 147 ASP A O 1
ATOM 1269 N N . GLU A 1 148 ? 0.351 -3.107 9.124 1.00 91.38 148 GLU A N 1
ATOM 1270 C CA . GLU A 1 148 ? -0.017 -2.029 8.202 1.00 91.38 148 GLU A CA 1
ATOM 1271 C C . GLU A 1 148 ? 1.003 -0.893 8.186 1.00 91.38 148 GLU A C 1
ATOM 1273 O O . GLU A 1 148 ? 1.363 -0.403 7.113 1.00 91.38 148 GLU A O 1
ATOM 1278 N N . LYS A 1 149 ? 1.538 -0.508 9.349 1.00 91.19 149 LYS A N 1
ATOM 1279 C CA . LYS A 1 149 ? 2.610 0.492 9.426 1.00 91.19 149 LYS A CA 1
ATOM 1280 C C . LYS A 1 149 ? 3.843 0.036 8.639 1.00 91.19 149 LYS A C 1
ATOM 1282 O O . LYS A 1 149 ? 4.382 0.802 7.837 1.00 91.19 149 LYS A O 1
ATOM 1287 N N . ASN A 1 150 ? 4.267 -1.213 8.830 1.00 91.12 150 ASN A N 1
ATOM 1288 C CA . ASN A 1 150 ? 5.406 -1.786 8.114 1.00 91.12 150 ASN A CA 1
ATOM 1289 C C . ASN A 1 150 ? 5.135 -1.897 6.609 1.00 91.12 150 ASN A C 1
ATOM 1291 O O . ASN A 1 150 ? 6.003 -1.560 5.806 1.00 91.12 150 ASN A O 1
ATOM 1295 N N . ASN A 1 151 ? 3.923 -2.292 6.214 1.00 92.44 151 ASN A N 1
ATOM 1296 C CA . ASN A 1 151 ? 3.517 -2.356 4.813 1.00 92.44 151 ASN A CA 1
ATOM 1297 C C . ASN A 1 151 ? 3.601 -0.987 4.128 1.00 92.44 151 ASN A C 1
ATOM 1299 O O . ASN A 1 151 ? 4.142 -0.897 3.024 1.00 92.44 151 ASN A O 1
ATOM 1303 N N . VAL A 1 152 ? 3.126 0.086 4.771 1.00 92.88 152 VAL A N 1
ATOM 1304 C CA . VAL A 1 152 ? 3.244 1.457 4.240 1.00 92.88 152 VAL A CA 1
ATOM 1305 C C . VAL A 1 152 ? 4.708 1.859 4.065 1.00 92.88 152 VAL A C 1
ATOM 1307 O O . VAL A 1 152 ? 5.081 2.334 2.992 1.00 92.88 152 VAL A O 1
ATOM 1310 N N . ILE A 1 153 ? 5.549 1.624 5.078 1.00 91.81 153 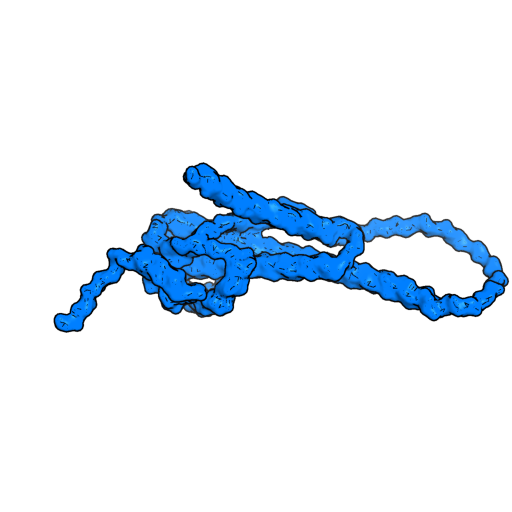ILE A N 1
ATOM 1311 C CA . ILE A 1 153 ? 6.987 1.941 5.038 1.00 91.81 153 ILE A CA 1
ATOM 1312 C C . ILE A 1 153 ? 7.682 1.201 3.899 1.00 91.81 153 ILE A C 1
ATOM 1314 O O . ILE A 1 153 ? 8.355 1.810 3.064 1.00 91.81 153 ILE A O 1
ATOM 1318 N N . ASN A 1 154 ? 7.511 -0.117 3.863 1.00 93.75 154 ASN A N 1
ATOM 1319 C CA . ASN A 1 154 ? 8.205 -0.980 2.922 1.00 93.75 154 ASN A CA 1
ATOM 1320 C C . ASN A 1 154 ? 7.750 -0.696 1.492 1.00 93.75 154 ASN A C 1
ATOM 1322 O O . ASN A 1 154 ? 8.590 -0.520 0.613 1.00 93.75 154 ASN A O 1
ATOM 1326 N N . SER A 1 155 ? 6.441 -0.553 1.259 1.00 93.06 155 SER A N 1
ATOM 1327 C CA . SER A 1 155 ? 5.925 -0.207 -0.071 1.00 93.06 155 SER A CA 1
ATOM 1328 C C . SER A 1 155 ? 6.385 1.177 -0.542 1.00 93.06 155 SER A C 1
ATOM 1330 O O . SER A 1 155 ? 6.746 1.319 -1.710 1.00 93.06 155 SER A O 1
ATOM 1332 N N . PHE A 1 156 ? 6.484 2.173 0.346 1.00 93.88 156 PHE A N 1
ATOM 1333 C CA . PHE A 1 156 ? 7.024 3.492 -0.004 1.00 93.88 156 PHE A CA 1
ATOM 1334 C C . PHE A 1 156 ? 8.502 3.432 -0.412 1.00 93.88 156 PHE A C 1
ATOM 1336 O O . PHE A 1 156 ? 8.898 3.976 -1.445 1.00 93.88 156 PHE A O 1
ATOM 1343 N N . ASN A 1 157 ? 9.320 2.739 0.379 1.00 93.06 157 ASN A N 1
ATOM 1344 C CA . ASN A 1 157 ? 10.741 2.551 0.093 1.00 93.06 157 ASN A CA 1
ATOM 1345 C C . ASN A 1 157 ? 10.956 1.770 -1.211 1.00 93.06 157 ASN A C 1
ATOM 1347 O O . ASN A 1 157 ? 11.812 2.142 -2.016 1.00 93.06 157 ASN A O 1
ATOM 1351 N N . ASN A 1 158 ? 10.132 0.749 -1.463 1.00 92.38 158 ASN A N 1
ATOM 1352 C CA . ASN A 1 158 ? 10.150 0.009 -2.720 1.00 92.38 158 ASN A CA 1
ATOM 1353 C C . ASN A 1 158 ? 9.825 0.925 -3.910 1.00 92.38 158 ASN A C 1
ATOM 1355 O O . ASN A 1 158 ? 10.541 0.884 -4.905 1.00 92.38 158 ASN A O 1
ATOM 1359 N N . ILE A 1 159 ? 8.819 1.808 -3.812 1.00 93.44 159 ILE A N 1
ATOM 1360 C CA . ILE A 1 159 ? 8.534 2.796 -4.871 1.00 93.44 159 ILE A CA 1
ATOM 1361 C C . ILE A 1 159 ? 9.732 3.700 -5.117 1.00 93.44 159 ILE A C 1
ATOM 1363 O O . ILE A 1 159 ? 10.080 3.939 -6.272 1.00 93.44 159 ILE A O 1
ATOM 1367 N N . LYS A 1 160 ? 10.347 4.228 -4.053 1.00 92.56 160 LYS A N 1
ATOM 1368 C CA . LYS A 1 160 ? 11.501 5.121 -4.184 1.00 92.56 160 LYS A CA 1
ATOM 1369 C C . LYS A 1 160 ? 12.612 4.443 -4.986 1.00 92.56 160 LYS A C 1
ATOM 1371 O O . LYS A 1 160 ? 13.101 5.022 -5.950 1.00 92.56 160 LYS A O 1
ATOM 1376 N N . ARG A 1 161 ? 12.925 3.193 -4.647 1.00 91.31 161 ARG A N 1
ATOM 1377 C CA . ARG A 1 161 ? 13.933 2.403 -5.355 1.00 91.31 161 ARG A CA 1
ATOM 1378 C C . ARG A 1 161 ? 13.535 2.099 -6.804 1.00 91.31 161 ARG A C 1
ATOM 1380 O O . ARG A 1 161 ? 14.350 2.236 -7.706 1.00 91.31 161 ARG A O 1
ATOM 1387 N N . MET A 1 162 ? 12.270 1.764 -7.056 1.00 91.88 162 MET A N 1
ATOM 1388 C CA . MET A 1 162 ? 11.781 1.519 -8.420 1.00 91.88 162 MET A CA 1
ATOM 1389 C C . MET A 1 162 ? 11.807 2.782 -9.293 1.00 91.88 162 MET A C 1
ATOM 1391 O O . MET A 1 162 ? 12.070 2.689 -10.489 1.00 91.88 162 MET A O 1
ATOM 1395 N N . ARG A 1 163 ? 11.606 3.972 -8.711 1.00 92.75 163 ARG A N 1
ATOM 1396 C CA . ARG A 1 163 ? 11.792 5.250 -9.421 1.00 92.75 163 ARG A CA 1
ATOM 1397 C C . ARG A 1 163 ? 13.250 5.476 -9.811 1.00 92.75 163 ARG A C 1
ATOM 1399 O O . ARG A 1 163 ? 13.498 5.869 -10.943 1.00 92.75 163 ARG A O 1
ATOM 1406 N N . GLU A 1 164 ? 14.196 5.169 -8.924 1.00 92.06 164 GLU A N 1
ATOM 1407 C CA . GLU A 1 164 ? 15.631 5.238 -9.242 1.00 92.06 164 GLU A CA 1
ATOM 1408 C C . GLU A 1 164 ? 15.984 4.301 -10.410 1.00 92.06 164 GLU A C 1
ATOM 1410 O O . GLU A 1 164 ? 16.688 4.695 -11.337 1.00 92.06 164 GLU A O 1
ATOM 1415 N N . PHE A 1 165 ? 15.434 3.084 -10.429 1.00 91.69 165 PHE A N 1
ATOM 1416 C CA . PHE A 1 165 ? 15.621 2.141 -11.538 1.00 91.69 165 PHE A CA 1
ATOM 1417 C C . PHE A 1 165 ? 14.983 2.608 -12.849 1.00 91.69 165 PHE A C 1
ATOM 1419 O O . PHE A 1 165 ? 15.579 2.458 -13.914 1.00 91.69 165 PHE A O 1
ATOM 1426 N N . ARG A 1 166 ? 13.794 3.212 -12.789 1.00 91.88 166 ARG A N 1
ATOM 1427 C CA . ARG A 1 166 ? 13.164 3.832 -13.959 1.00 91.88 166 ARG A CA 1
ATOM 1428 C C . ARG A 1 166 ? 14.037 4.958 -14.518 1.00 91.88 166 ARG A C 1
ATOM 1430 O O . ARG A 1 166 ? 14.186 5.076 -15.730 1.00 91.88 166 ARG A O 1
ATOM 1437 N N . ASP A 1 167 ? 14.648 5.768 -13.660 1.00 90.50 167 ASP A N 1
ATOM 1438 C CA . ASP A 1 167 ? 15.532 6.850 -14.101 1.00 90.50 167 ASP A CA 1
ATOM 1439 C C . ASP A 1 167 ? 16.810 6.299 -14.770 1.00 90.50 167 ASP A C 1
ATOM 1441 O O . ASP A 1 167 ? 17.289 6.871 -15.752 1.00 90.50 167 ASP A O 1
ATOM 1445 N N . VAL A 1 168 ? 17.313 5.139 -14.320 1.00 88.56 168 VAL A N 1
ATOM 1446 C CA . VAL A 1 168 ? 18.381 4.393 -15.014 1.00 88.56 168 VAL A CA 1
ATOM 1447 C C . VAL A 1 168 ? 17.934 3.953 -16.410 1.00 88.56 168 VAL A C 1
ATOM 1449 O O . VAL A 1 168 ? 18.670 4.190 -17.368 1.00 88.56 168 VAL A O 1
ATOM 1452 N N . ALA A 1 169 ? 16.742 3.362 -16.546 1.00 88.56 169 ALA A N 1
ATOM 1453 C CA . ALA A 1 169 ? 16.197 2.940 -17.841 1.00 88.56 169 ALA A CA 1
ATOM 1454 C C . ALA A 1 169 ? 16.057 4.128 -18.809 1.00 88.56 169 ALA A C 1
ATOM 1456 O O . ALA A 1 169 ? 16.596 4.102 -19.914 1.00 88.56 169 ALA A O 1
ATOM 1457 N N . ASN A 1 170 ? 15.455 5.227 -18.345 1.00 87.75 170 ASN A N 1
ATOM 1458 C CA . ASN A 1 170 ? 15.336 6.474 -19.102 1.00 87.75 170 ASN A CA 1
ATOM 1459 C C . ASN A 1 170 ? 16.694 7.011 -19.567 1.00 87.75 170 ASN A C 1
ATOM 1461 O O . ASN A 1 170 ? 16.855 7.422 -20.718 1.00 87.75 170 ASN A O 1
ATOM 1465 N N . SER A 1 171 ? 17.693 6.996 -18.680 1.00 87.50 171 SER A N 1
ATOM 1466 C CA . SER A 1 171 ? 19.044 7.434 -19.021 1.00 87.50 171 SER A CA 1
ATOM 1467 C C . SER A 1 171 ? 19.676 6.539 -20.089 1.00 87.50 171 SER A C 1
ATOM 1469 O O . SER A 1 171 ? 20.224 7.055 -21.065 1.00 87.50 171 SER A O 1
ATOM 1471 N N . LYS A 1 172 ? 19.568 5.211 -19.947 1.00 87.31 172 LYS A N 1
ATOM 1472 C CA . LYS A 1 172 ? 20.074 4.246 -20.934 1.00 87.31 172 LYS A CA 1
ATOM 1473 C C . LYS A 1 172 ? 19.417 4.445 -22.300 1.00 87.31 172 LYS A C 1
ATOM 1475 O O . LYS A 1 172 ? 20.139 4.586 -23.287 1.00 87.31 172 LYS A O 1
ATOM 1480 N N . TYR A 1 173 ? 18.087 4.536 -22.348 1.00 87.06 173 TYR A N 1
ATOM 1481 C CA . TYR A 1 173 ? 17.334 4.762 -23.583 1.00 87.06 173 TYR A CA 1
ATOM 1482 C C . TYR A 1 173 ? 17.758 6.062 -24.276 1.00 87.06 173 TYR A C 1
ATOM 1484 O O . TYR A 1 173 ? 18.063 6.064 -25.467 1.00 87.06 173 TYR A O 1
ATOM 1492 N N . TYR A 1 174 ? 17.876 7.163 -23.525 1.00 86.44 174 TYR A N 1
ATOM 1493 C CA . TYR A 1 174 ? 18.305 8.452 -24.069 1.00 86.44 174 TYR A CA 1
ATOM 1494 C C . TYR A 1 174 ? 19.679 8.385 -24.751 1.00 86.44 174 TYR A C 1
ATOM 1496 O O . TYR A 1 174 ? 19.852 8.887 -25.864 1.00 86.44 174 TYR A O 1
ATOM 1504 N N . TYR A 1 175 ? 20.666 7.766 -24.096 1.00 82.25 175 TYR A N 1
ATOM 1505 C CA . TYR A 1 175 ? 22.007 7.643 -24.668 1.00 82.25 175 TYR A CA 1
ATOM 1506 C C . TYR A 1 175 ? 22.045 6.678 -25.853 1.00 82.25 175 TYR A C 1
ATOM 1508 O O . TYR A 1 175 ? 22.730 6.966 -26.834 1.00 82.25 175 TYR A O 1
ATOM 1516 N N . HIS A 1 176 ? 21.296 5.577 -25.797 1.00 80.75 176 HIS A N 1
ATOM 1517 C CA . HIS A 1 176 ? 21.178 4.645 -26.914 1.00 80.75 176 HIS A CA 1
ATOM 1518 C C . HIS A 1 176 ? 20.556 5.321 -28.149 1.00 80.75 176 HIS A C 1
ATOM 1520 O O . HIS A 1 176 ? 21.141 5.281 -29.233 1.00 80.75 176 HIS A O 1
ATOM 1526 N N . LYS A 1 177 ? 19.451 6.055 -27.970 1.00 82.94 177 LYS A N 1
ATOM 1527 C CA . LYS A 1 177 ? 18.798 6.825 -29.037 1.00 82.94 177 LYS A CA 1
ATOM 1528 C C . LYS A 1 177 ? 19.749 7.836 -29.686 1.00 82.94 177 LYS A C 1
ATOM 1530 O O . LYS A 1 177 ? 19.897 7.837 -30.904 1.00 82.94 177 LYS A O 1
ATOM 1535 N N . LYS A 1 178 ? 20.474 8.622 -28.882 1.00 79.50 178 LYS A N 1
ATOM 1536 C CA . LYS A 1 178 ? 21.481 9.570 -29.390 1.00 79.50 178 LYS A CA 1
ATOM 1537 C C . LYS A 1 178 ? 22.611 8.903 -30.175 1.00 79.50 178 LYS A C 1
ATOM 1539 O O . LYS A 1 178 ? 23.082 9.454 -31.165 1.00 79.50 178 LYS A O 1
ATOM 1544 N N . LEU A 1 179 ? 23.076 7.731 -29.739 1.00 78.88 179 LEU A N 1
ATOM 1545 C CA . LEU A 1 179 ? 24.103 6.984 -30.469 1.00 78.88 179 LEU A CA 1
ATOM 1546 C C . LEU A 1 179 ? 23.601 6.519 -31.841 1.00 78.88 179 LEU A C 1
ATOM 1548 O O . LEU A 1 179 ? 24.378 6.518 -32.795 1.00 78.88 179 LEU A O 1
ATOM 1552 N N . LEU A 1 180 ? 22.330 6.130 -31.953 1.00 78.31 180 LEU A N 1
ATOM 1553 C CA . LEU A 1 180 ? 21.717 5.764 -33.231 1.00 78.31 180 LEU A CA 1
ATOM 1554 C C . LEU A 1 180 ? 21.530 6.978 -34.151 1.00 78.31 180 LEU A C 1
ATOM 1556 O O . LEU A 1 180 ? 21.890 6.894 -35.323 1.00 78.31 180 LEU A O 1
ATOM 1560 N N . GLU A 1 181 ? 21.047 8.104 -33.618 1.00 78.38 181 GLU A N 1
ATOM 1561 C CA . GLU A 1 181 ? 20.879 9.365 -34.359 1.00 78.38 181 GLU A CA 1
ATOM 1562 C C . GLU A 1 181 ? 22.220 9.862 -34.932 1.00 78.38 181 GLU A C 1
ATOM 1564 O O . GLU A 1 181 ? 22.327 10.103 -36.134 1.00 78.38 181 GLU A O 1
ATOM 1569 N N . ASN A 1 182 ? 23.290 9.873 -34.130 1.00 71.12 182 ASN A N 1
ATOM 1570 C CA . ASN A 1 182 ? 24.628 10.268 -34.593 1.00 71.12 182 ASN A CA 1
ATOM 1571 C C . ASN A 1 182 ? 25.205 9.309 -35.656 1.00 71.12 182 ASN A C 1
ATOM 1573 O O . ASN A 1 182 ? 25.935 9.727 -36.555 1.00 71.12 182 ASN A O 1
ATOM 1577 N N . LYS A 1 183 ? 24.892 8.005 -35.580 1.00 64.69 183 LYS A N 1
ATOM 1578 C CA . LYS A 1 183 ?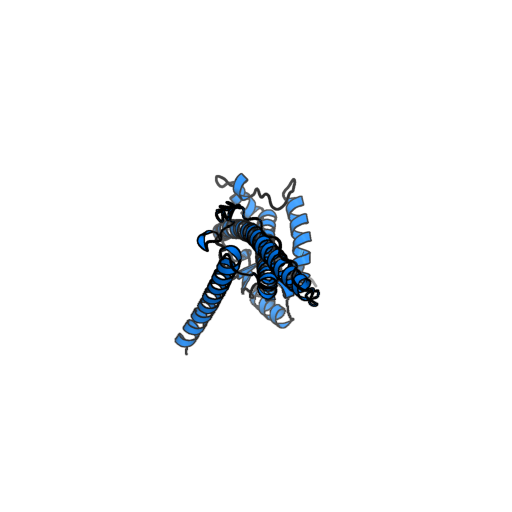 25.276 7.029 -36.620 1.00 64.69 183 LYS A CA 1
ATOM 1579 C C . LYS A 1 183 ? 24.518 7.248 -37.935 1.00 64.69 183 LYS A C 1
ATOM 1581 O O . LYS A 1 183 ? 24.991 6.790 -38.974 1.00 64.69 183 LYS A O 1
ATOM 1586 N N . TRP A 1 184 ? 23.342 7.875 -37.894 1.00 52.38 184 TRP A N 1
ATOM 1587 C CA . TRP A 1 184 ? 22.542 8.201 -39.076 1.00 52.38 184 TRP A CA 1
ATOM 1588 C C . TRP A 1 184 ? 22.973 9.523 -39.715 1.00 52.38 184 TRP A C 1
ATOM 1590 O O . TRP A 1 184 ? 23.055 9.583 -40.940 1.00 52.38 184 TRP A O 1
ATOM 1600 N N . GLU A 1 185 ? 23.344 10.531 -38.921 1.00 51.84 185 GLU A N 1
ATOM 1601 C CA . GLU A 1 185 ? 23.904 11.793 -39.436 1.00 51.84 185 GLU A CA 1
ATOM 1602 C C . GLU A 1 185 ? 25.207 11.572 -40.225 1.00 51.84 185 GLU A C 1
ATOM 1604 O O . GLU A 1 185 ? 25.407 12.180 -41.273 1.00 51.84 185 GLU A O 1
ATOM 1609 N N . HIS A 1 186 ? 26.044 10.611 -39.820 1.00 48.41 186 HIS A N 1
ATOM 1610 C CA . HIS A 1 186 ? 27.266 10.261 -40.556 1.00 48.41 186 HIS A CA 1
ATOM 1611 C C . HIS A 1 186 ? 27.052 9.535 -41.897 1.00 48.41 186 HIS A C 1
ATOM 1613 O O . HIS A 1 186 ? 28.026 9.288 -42.598 1.00 48.41 186 HIS A O 1
ATOM 1619 N N . LYS A 1 187 ? 25.817 9.180 -42.279 1.00 47.88 187 LYS A N 1
ATOM 1620 C CA . LYS A 1 187 ? 25.534 8.454 -43.534 1.00 47.88 187 LYS A CA 1
ATOM 1621 C C . LYS A 1 187 ? 24.909 9.310 -44.639 1.00 47.88 187 LYS A C 1
ATOM 1623 O O . LYS A 1 187 ? 24.631 8.774 -45.709 1.00 47.88 187 LYS A O 1
ATOM 1628 N N . ALA A 1 188 ? 24.676 10.602 -44.402 1.00 46.62 188 ALA A N 1
ATOM 1629 C CA . ALA A 1 188 ? 23.992 11.473 -45.361 1.00 46.62 188 ALA A CA 1
ATOM 1630 C C . ALA A 1 188 ? 24.926 12.283 -46.285 1.00 46.62 188 ALA A C 1
ATOM 1632 O O . ALA A 1 188 ? 24.450 12.754 -47.313 1.00 46.62 188 ALA A O 1
ATOM 1633 N N . ASP A 1 189 ? 26.226 12.389 -45.978 1.00 42.19 189 ASP A N 1
ATOM 1634 C CA . ASP A 1 189 ? 27.159 13.277 -46.704 1.00 42.19 189 ASP A CA 1
ATOM 1635 C C . ASP A 1 189 ? 28.355 12.578 -47.376 1.00 42.19 189 ASP A C 1
ATOM 1637 O O . ASP A 1 189 ? 29.217 13.246 -47.946 1.00 42.19 189 ASP A O 1
ATOM 1641 N N . ASP A 1 190 ? 28.388 11.243 -47.434 1.00 40.78 190 ASP A N 1
ATOM 1642 C CA . ASP A 1 190 ? 29.407 10.520 -48.215 1.00 40.78 190 ASP A CA 1
ATOM 1643 C C . ASP A 1 190 ? 29.059 10.498 -49.719 1.00 40.78 190 ASP A C 1
ATOM 1645 O O . ASP A 1 190 ? 29.003 9.460 -50.383 1.00 40.78 190 ASP A O 1
ATOM 1649 N N . ALA A 1 191 ? 28.844 11.686 -50.287 1.00 41.09 191 ALA A N 1
ATOM 1650 C CA . ALA A 1 191 ? 29.042 11.924 -51.705 1.00 41.09 191 ALA A CA 1
ATOM 1651 C C . ALA A 1 191 ? 30.549 12.090 -51.957 1.00 41.09 191 ALA A C 1
ATOM 1653 O O . ALA A 1 191 ? 31.117 13.159 -51.753 1.00 41.09 191 ALA A O 1
ATOM 1654 N N . LEU A 1 192 ? 31.175 10.989 -52.388 1.00 47.19 192 LEU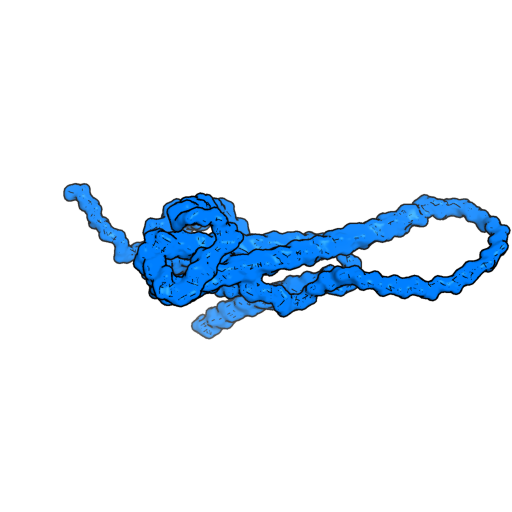 A N 1
ATOM 1655 C CA . LEU A 1 192 ? 32.413 10.896 -53.176 1.00 47.19 192 LEU A CA 1
ATOM 1656 C C . LEU A 1 192 ? 33.195 12.214 -53.356 1.00 47.19 192 LEU A C 1
ATOM 1658 O O . LEU A 1 192 ? 32.971 12.956 -54.315 1.00 47.19 192 LEU A O 1
ATOM 1662 N N . VAL A 1 193 ? 34.214 12.426 -52.523 1.00 33.41 193 VAL A N 1
ATOM 1663 C CA . VAL A 1 193 ? 35.354 13.286 -52.872 1.00 33.41 193 VAL A CA 1
ATOM 1664 C C . VAL A 1 193 ? 36.596 12.393 -52.975 1.00 33.41 193 VAL A C 1
ATOM 1666 O O . VAL A 1 193 ? 36.868 11.644 -52.036 1.00 33.41 193 VAL A O 1
ATOM 1669 N N . PRO A 1 194 ? 37.341 12.399 -54.100 1.00 39.03 194 PRO A N 1
ATOM 1670 C CA . PRO A 1 194 ? 38.460 11.485 -54.291 1.00 39.03 194 PRO A CA 1
ATOM 1671 C C . PRO A 1 194 ? 39.631 11.809 -53.361 1.00 39.03 194 PRO A C 1
ATOM 1673 O O . PRO A 1 194 ? 39.954 12.974 -53.124 1.00 39.03 194 PRO A O 1
ATOM 1676 N N . GLU A 1 195 ? 40.294 10.744 -52.913 1.00 38.50 195 GLU A N 1
ATOM 1677 C CA . GLU A 1 195 ? 41.526 10.735 -52.125 1.00 38.50 195 GLU A CA 1
ATOM 1678 C C . GLU A 1 195 ? 42.577 11.745 -52.615 1.00 38.50 195 GLU A C 1
ATOM 1680 O O . GLU A 1 195 ? 43.054 11.686 -53.752 1.00 38.50 195 GLU A O 1
ATOM 1685 N N . LYS A 1 196 ? 43.055 12.589 -51.695 1.00 32.78 196 LYS A N 1
ATOM 1686 C CA . LYS A 1 196 ? 44.410 13.140 -51.759 1.00 32.78 196 LYS A CA 1
ATOM 1687 C C . LYS A 1 196 ? 45.265 12.429 -50.718 1.00 32.78 196 LYS A C 1
ATOM 1689 O O . LYS A 1 196 ? 45.074 12.600 -49.520 1.00 32.78 196 LYS A O 1
ATOM 1694 N N . LYS A 1 197 ? 46.205 11.623 -51.210 1.00 41.62 197 LYS A N 1
ATOM 1695 C CA . LYS A 1 197 ? 47.297 11.049 -50.425 1.00 41.62 197 LYS A CA 1
ATOM 1696 C C . LYS A 1 197 ? 48.146 12.170 -49.832 1.00 41.62 197 LYS A C 1
ATOM 1698 O O . LYS A 1 197 ? 48.680 12.968 -50.595 1.00 41.62 197 LYS A O 1
ATOM 1703 N N . GLU A 1 198 ? 48.374 12.130 -48.527 1.00 30.69 198 GLU A N 1
ATOM 1704 C CA . GLU A 1 198 ? 49.676 12.472 -47.960 1.00 30.69 198 GLU A CA 1
ATOM 1705 C C . GLU A 1 198 ? 49.870 11.736 -46.630 1.00 30.69 198 GLU A C 1
ATOM 1707 O O . GLU A 1 198 ? 49.009 11.732 -45.755 1.00 30.69 198 GLU A O 1
ATOM 1712 N N . ASN A 1 199 ? 50.993 11.025 -46.549 1.00 37.81 199 ASN A N 1
ATOM 1713 C CA . ASN A 1 199 ? 51.413 10.234 -45.404 1.00 37.81 199 ASN A CA 1
ATOM 1714 C C . ASN A 1 199 ? 51.799 11.151 -44.242 1.00 37.81 199 ASN A C 1
ATOM 1716 O O . ASN A 1 199 ? 52.617 12.043 -44.444 1.00 37.81 199 ASN A O 1
ATOM 1720 N N . GLN A 1 200 ? 51.388 10.803 -43.024 1.00 34.72 200 GLN A N 1
ATOM 1721 C CA . GLN A 1 200 ? 52.301 10.786 -41.882 1.00 34.72 200 GLN A CA 1
ATOM 1722 C C . GLN A 1 200 ? 51.765 9.842 -40.804 1.00 34.72 200 GLN A C 1
ATOM 1724 O O . GLN A 1 200 ? 50.650 9.986 -40.308 1.00 34.72 200 GLN A O 1
ATOM 1729 N N . ASN A 1 201 ? 52.576 8.823 -40.524 1.00 37.25 201 ASN A N 1
ATOM 1730 C CA . ASN A 1 201 ? 52.469 7.965 -39.357 1.00 37.25 201 ASN A CA 1
ATOM 1731 C C . ASN A 1 201 ? 52.530 8.832 -38.099 1.00 37.25 201 ASN A C 1
ATOM 1733 O O . ASN A 1 201 ? 53.420 9.670 -38.031 1.00 37.25 201 ASN A O 1
ATOM 1737 N N . ASP A 1 202 ? 51.662 8.565 -37.126 1.00 32.22 202 ASP A N 1
ATOM 1738 C CA . ASP A 1 202 ? 52.064 8.431 -35.725 1.00 32.22 202 ASP A CA 1
ATOM 1739 C C . ASP A 1 202 ? 51.019 7.592 -34.967 1.00 32.22 202 ASP A C 1
ATOM 1741 O O . ASP A 1 202 ? 49.858 7.954 -34.799 1.00 32.22 202 ASP A O 1
ATOM 1745 N N . GLU A 1 203 ? 51.478 6.391 -34.626 1.00 29.20 203 GLU A N 1
ATOM 1746 C CA . GLU A 1 203 ? 51.118 5.524 -33.504 1.00 29.20 203 GLU A CA 1
ATOM 1747 C C . GLU A 1 203 ? 49.658 5.451 -33.024 1.00 29.20 203 GLU A C 1
ATOM 1749 O O . GLU A 1 203 ? 49.158 6.195 -32.182 1.00 29.20 203 GLU A O 1
ATOM 1754 N N . ILE A 1 204 ? 49.039 4.351 -33.454 1.00 39.22 204 ILE A N 1
ATOM 1755 C CA . ILE A 1 204 ? 47.983 3.633 -32.749 1.00 39.22 204 ILE A CA 1
ATOM 1756 C C . ILE A 1 204 ? 48.455 3.321 -31.321 1.00 39.22 204 ILE A C 1
ATOM 1758 O O . ILE A 1 204 ? 49.317 2.469 -31.120 1.00 39.22 204 ILE A O 1
ATOM 1762 N N . ASN A 1 205 ? 47.808 3.922 -30.324 1.00 26.47 205 ASN A N 1
ATOM 1763 C CA . ASN A 1 205 ? 47.709 3.326 -28.995 1.00 26.47 205 ASN A CA 1
ATOM 1764 C C . ASN A 1 205 ? 46.245 3.297 -28.542 1.00 26.47 205 ASN A C 1
ATOM 1766 O O . ASN A 1 205 ? 45.762 4.093 -27.739 1.00 26.47 205 ASN A O 1
ATOM 1770 N N . ASN A 1 206 ? 45.535 2.317 -29.101 1.00 39.72 206 ASN A N 1
ATOM 1771 C CA . ASN A 1 206 ? 44.325 1.746 -28.530 1.00 39.72 206 ASN A CA 1
ATOM 1772 C C . ASN A 1 206 ? 44.669 1.109 -27.176 1.00 39.72 206 ASN A C 1
ATOM 1774 O O . ASN A 1 206 ? 45.097 -0.040 -27.132 1.00 39.72 206 ASN A O 1
ATOM 1778 N N . ASN A 1 207 ? 44.483 1.837 -26.074 1.00 34.09 207 ASN A N 1
ATOM 1779 C CA . ASN A 1 207 ? 44.107 1.228 -24.793 1.00 34.09 207 ASN A CA 1
ATOM 1780 C C . ASN A 1 207 ? 43.638 2.277 -23.778 1.00 34.09 207 ASN A C 1
ATOM 1782 O O . ASN A 1 207 ? 44.155 2.413 -22.670 1.00 34.09 207 ASN A O 1
ATOM 1786 N N . GLY A 1 208 ? 42.587 3.009 -24.145 1.00 27.11 208 GLY A N 1
ATOM 1787 C CA . GLY A 1 208 ? 41.742 3.684 -23.169 1.00 27.11 208 GLY A CA 1
ATOM 1788 C C . GLY A 1 208 ? 40.870 2.650 -22.467 1.00 27.11 208 GLY A C 1
ATOM 1789 O O . GLY A 1 208 ? 39.694 2.512 -22.790 1.00 27.11 208 GLY A O 1
ATOM 1790 N N . ASN A 1 209 ? 41.447 1.898 -21.528 1.00 34.66 209 ASN A N 1
ATOM 1791 C CA . ASN A 1 209 ? 40.694 1.056 -20.607 1.00 34.66 209 ASN A CA 1
ATOM 1792 C C . ASN A 1 209 ? 39.942 1.993 -19.647 1.00 34.66 209 ASN A C 1
ATOM 1794 O O . ASN A 1 209 ? 40.338 2.200 -18.500 1.00 34.66 209 ASN A O 1
ATOM 1798 N N . ASN A 1 210 ? 38.882 2.630 -20.149 1.00 32.69 210 ASN A N 1
ATOM 1799 C CA . ASN A 1 210 ? 37.963 3.423 -19.355 1.00 32.69 210 ASN A CA 1
ATOM 1800 C C . ASN A 1 210 ? 37.180 2.455 -18.469 1.00 32.69 210 ASN A C 1
ATOM 1802 O O . ASN A 1 210 ? 36.035 2.106 -18.748 1.00 32.69 210 ASN A O 1
ATOM 1806 N N . LYS A 1 211 ? 37.793 2.042 -17.354 1.00 41.88 211 LYS A N 1
ATOM 1807 C CA . LYS A 1 211 ? 37.061 1.632 -16.157 1.00 41.88 211 LYS A CA 1
ATOM 1808 C C . LYS A 1 211 ? 36.328 2.862 -15.641 1.00 41.88 211 LYS A C 1
ATOM 1810 O O . LYS A 1 211 ? 36.733 3.503 -14.676 1.00 41.88 211 LYS A O 1
ATOM 1815 N N . GLN A 1 212 ? 35.243 3.210 -16.323 1.00 36.84 212 GLN A N 1
ATOM 1816 C CA . GLN A 1 212 ? 34.254 4.123 -15.804 1.00 36.84 212 GLN A CA 1
ATOM 1817 C C . GLN A 1 212 ? 33.539 3.354 -14.693 1.00 36.84 212 GLN A C 1
ATOM 1819 O O . GLN A 1 212 ? 32.534 2.689 -14.917 1.00 36.84 212 GLN A O 1
ATOM 1824 N N . ALA A 1 213 ? 34.089 3.410 -13.480 1.00 39.53 213 ALA A N 1
ATOM 1825 C CA . ALA A 1 213 ? 33.348 3.090 -12.271 1.00 39.53 213 ALA A CA 1
ATOM 1826 C C . ALA A 1 213 ? 32.291 4.191 -12.069 1.00 39.53 213 ALA A C 1
ATOM 1828 O O . ALA A 1 213 ? 32.390 5.029 -11.178 1.00 39.53 213 ALA A O 1
ATOM 1829 N N . LYS A 1 214 ? 31.300 4.245 -12.969 1.00 44.09 214 LYS A N 1
ATOM 1830 C CA . LYS A 1 214 ? 30.015 4.881 -12.689 1.00 44.09 214 LYS A CA 1
ATOM 1831 C C . LYS A 1 214 ? 29.434 4.094 -11.526 1.00 44.09 214 LYS A C 1
ATOM 1833 O O . LYS A 1 214 ? 29.507 2.872 -11.553 1.00 44.09 214 LYS A O 1
ATOM 1838 N N . ASN A 1 215 ? 28.895 4.763 -10.513 1.00 45.03 215 ASN A N 1
ATOM 1839 C CA . ASN A 1 215 ? 28.119 4.105 -9.465 1.00 45.03 215 ASN A CA 1
ATOM 1840 C C . ASN A 1 215 ? 27.036 3.251 -10.141 1.00 45.03 215 ASN A C 1
ATOM 1842 O O . ASN A 1 215 ? 26.028 3.784 -10.602 1.00 45.03 215 ASN A O 1
ATOM 1846 N N . VAL A 1 216 ? 27.292 1.950 -10.293 1.00 60.91 216 VAL A N 1
ATOM 1847 C CA . VAL A 1 216 ? 26.367 1.040 -10.957 1.00 60.91 216 VAL A CA 1
ATOM 1848 C C . VAL A 1 216 ? 25.316 0.733 -9.911 1.00 60.91 216 VAL A C 1
ATOM 1850 O O . VAL A 1 216 ? 25.531 -0.076 -9.009 1.00 60.91 216 VAL A O 1
ATOM 1853 N N . ILE A 1 217 ? 24.203 1.457 -9.982 1.00 71.38 217 ILE A N 1
ATOM 1854 C CA . ILE A 1 217 ? 22.989 1.056 -9.287 1.00 71.38 217 ILE A CA 1
ATOM 1855 C C . ILE A 1 217 ? 22.693 -0.365 -9.766 1.00 71.38 217 ILE A C 1
ATOM 1857 O O . ILE A 1 217 ? 22.533 -0.594 -10.962 1.00 71.38 217 ILE A O 1
ATOM 1861 N N . THR A 1 218 ? 22.692 -1.313 -8.834 1.00 77.69 218 THR A N 1
ATOM 1862 C CA . THR A 1 218 ? 22.386 -2.714 -9.111 1.00 77.69 218 THR A CA 1
ATOM 1863 C C . THR A 1 218 ? 21.117 -3.117 -8.378 1.00 77.69 218 THR A C 1
ATOM 1865 O O . THR A 1 218 ? 20.793 -2.610 -7.297 1.00 77.69 218 THR A O 1
ATOM 1868 N N . PHE A 1 219 ? 20.377 -4.023 -8.999 1.00 83.44 219 PHE A N 1
ATOM 1869 C CA . PHE A 1 219 ? 19.165 -4.602 -8.459 1.00 83.44 219 PHE A CA 1
ATOM 1870 C C . PHE A 1 219 ? 19.350 -6.095 -8.173 1.00 83.44 219 PHE A C 1
ATOM 1872 O O . PHE A 1 219 ? 19.750 -6.875 -9.043 1.00 83.44 219 PHE A O 1
ATOM 1879 N N . SER A 1 220 ? 19.024 -6.497 -6.949 1.00 82.75 220 SER A N 1
ATOM 1880 C CA . SER A 1 220 ? 18.812 -7.876 -6.522 1.00 82.75 220 SER A CA 1
ATOM 1881 C C . SER A 1 220 ? 17.387 -8.022 -5.996 1.00 82.75 220 SER A C 1
ATOM 1883 O O . SER A 1 220 ? 16.886 -7.129 -5.333 1.00 82.75 220 SER A O 1
ATOM 1885 N N . MET A 1 221 ? 16.722 -9.160 -6.197 1.00 77.06 221 MET A N 1
ATOM 1886 C CA . MET A 1 221 ? 15.381 -9.373 -5.621 1.00 77.06 221 MET A CA 1
ATOM 1887 C C . MET A 1 221 ? 15.369 -9.246 -4.086 1.00 77.06 221 MET A C 1
ATOM 1889 O O . MET A 1 221 ? 14.376 -8.806 -3.517 1.00 77.06 221 MET A O 1
ATOM 1893 N N . ASN A 1 222 ? 16.493 -9.546 -3.424 1.00 80.50 222 ASN A N 1
ATOM 1894 C CA . ASN A 1 222 ? 16.653 -9.394 -1.970 1.00 80.50 222 ASN A CA 1
ATOM 1895 C C . ASN A 1 222 ? 16.581 -7.932 -1.499 1.00 80.50 222 ASN A C 1
ATOM 1897 O O . ASN A 1 222 ? 16.467 -7.674 -0.305 1.00 80.50 222 ASN A O 1
ATOM 1901 N N . ASP A 1 223 ? 16.679 -6.983 -2.426 1.00 77.06 223 ASP A N 1
ATOM 1902 C CA . ASP A 1 223 ? 16.563 -5.559 -2.152 1.00 77.06 223 ASP A CA 1
ATOM 1903 C C . ASP A 1 223 ? 15.123 -5.080 -1.957 1.00 77.06 223 ASP A C 1
ATOM 1905 O O . ASP A 1 223 ? 14.906 -3.946 -1.521 1.00 77.06 223 ASP A O 1
ATOM 1909 N N . ILE A 1 224 ? 14.144 -5.906 -2.330 1.00 81.88 224 ILE A N 1
ATOM 1910 C CA . ILE A 1 224 ? 12.731 -5.573 -2.202 1.00 81.88 224 ILE A CA 1
ATOM 1911 C C . ILE A 1 224 ? 12.303 -5.849 -0.774 1.00 81.88 224 ILE A C 1
ATOM 1913 O O . ILE A 1 224 ? 12.363 -6.977 -0.285 1.00 81.88 224 ILE A O 1
ATOM 1917 N N . LEU A 1 225 ? 11.835 -4.801 -0.105 1.00 83.12 225 LEU A N 1
ATOM 1918 C CA . LEU A 1 225 ? 11.327 -4.928 1.247 1.00 83.12 225 LEU A CA 1
ATOM 1919 C C . LEU A 1 225 ? 9.995 -5.687 1.225 1.00 83.12 225 LEU A C 1
ATOM 1921 O O . LEU A 1 225 ? 9.133 -5.380 0.394 1.00 83.12 225 LEU A O 1
ATOM 1925 N N . PRO A 1 226 ? 9.788 -6.649 2.138 1.00 82.19 226 PRO A N 1
ATOM 1926 C CA . PRO A 1 226 ? 8.588 -7.469 2.139 1.00 82.19 226 PRO A CA 1
ATOM 1927 C C . PRO A 1 226 ? 7.351 -6.624 2.459 1.00 82.19 226 PRO A C 1
ATOM 1929 O O . PRO A 1 226 ? 7.331 -5.865 3.429 1.00 82.19 226 PRO A O 1
ATOM 1932 N N . VAL A 1 227 ? 6.300 -6.792 1.658 1.00 82.56 227 VAL A N 1
ATOM 1933 C CA . VAL A 1 227 ? 4.962 -6.248 1.915 1.00 82.56 227 VAL A CA 1
ATOM 1934 C C . VAL A 1 227 ? 4.038 -7.438 2.123 1.00 82.56 227 VAL A C 1
ATOM 1936 O O . VAL A 1 227 ? 3.903 -8.287 1.244 1.00 82.56 227 VAL A O 1
ATOM 1939 N N . LYS A 1 228 ? 3.443 -7.542 3.311 1.00 81.81 228 LYS A N 1
ATOM 1940 C CA . LYS A 1 228 ? 2.575 -8.662 3.665 1.00 81.81 228 LYS A CA 1
ATOM 1941 C C . LYS A 1 228 ? 1.264 -8.537 2.883 1.00 81.81 228 LYS A C 1
ATOM 1943 O O . LYS A 1 228 ? 0.584 -7.520 3.037 1.00 81.81 228 LYS A O 1
ATOM 1948 N N . PRO A 1 229 ? 0.883 -9.543 2.075 1.00 74.06 229 PRO A N 1
ATOM 1949 C CA . PRO A 1 229 ? -0.397 -9.514 1.389 1.00 74.06 229 PRO A CA 1
ATOM 1950 C C . PRO A 1 229 ? -1.522 -9.563 2.422 1.00 74.06 229 PRO A C 1
ATOM 1952 O O . PRO A 1 229 ? -1.467 -10.356 3.369 1.00 74.06 229 PRO A O 1
ATOM 1955 N N . MET A 1 230 ? -2.550 -8.738 2.231 1.00 76.81 230 MET A N 1
ATOM 1956 C CA . MET A 1 230 ? -3.741 -8.788 3.065 1.00 76.81 230 MET A CA 1
ATOM 1957 C C . MET A 1 230 ? -4.929 -9.308 2.287 1.00 76.81 230 MET A C 1
ATOM 1959 O O . MET A 1 230 ? -5.269 -8.772 1.246 1.00 76.81 230 MET A O 1
ATOM 1963 N N . ASN A 1 231 ? -5.595 -10.310 2.850 1.00 77.25 231 ASN A N 1
ATOM 1964 C CA . ASN A 1 231 ? -6.795 -10.903 2.259 1.00 77.25 231 ASN A CA 1
ATOM 1965 C C . ASN A 1 231 ? -8.079 -10.144 2.622 1.00 77.25 231 ASN A C 1
ATOM 1967 O O . ASN A 1 231 ? -9.157 -10.481 2.123 1.00 77.25 231 ASN A O 1
ATOM 1971 N N . PHE A 1 232 ? -7.973 -9.181 3.543 1.00 82.00 232 PHE A N 1
ATOM 1972 C CA . PHE A 1 232 ? -9.107 -8.456 4.091 1.00 82.00 232 PHE A CA 1
ATOM 1973 C C . PHE A 1 232 ? -8.861 -6.949 4.126 1.00 82.00 232 PHE A C 1
ATOM 1975 O O . PHE A 1 232 ? -7.805 -6.496 4.576 1.00 82.00 232 PHE A O 1
ATOM 1982 N N . ASP A 1 233 ? -9.876 -6.193 3.721 1.00 81.94 233 ASP A N 1
ATOM 1983 C CA . ASP A 1 233 ? -9.994 -4.777 4.027 1.00 81.94 233 ASP A CA 1
ATOM 1984 C C . ASP A 1 233 ? -10.816 -4.618 5.303 1.00 81.94 233 ASP A C 1
ATOM 1986 O O . ASP A 1 233 ? -11.903 -5.185 5.446 1.00 81.94 233 ASP A O 1
ATOM 1990 N N . PHE A 1 234 ? -10.254 -3.870 6.249 1.00 87.12 234 PHE A N 1
ATOM 1991 C CA . PHE A 1 234 ? -10.852 -3.669 7.558 1.00 87.12 234 PHE A CA 1
ATOM 1992 C C . PHE A 1 234 ? -11.508 -2.306 7.659 1.00 87.12 234 PHE A C 1
ATOM 1994 O O . PHE A 1 234 ? -10.939 -1.299 7.223 1.00 87.12 234 PHE A O 1
ATOM 2001 N N . TYR A 1 235 ? -12.688 -2.294 8.270 1.00 86.31 235 TYR A N 1
ATOM 2002 C CA . TYR A 1 235 ? -13.511 -1.103 8.377 1.00 86.31 235 TYR A CA 1
ATOM 2003 C C . TYR A 1 235 ? -14.199 -0.983 9.733 1.00 86.31 235 TYR A C 1
ATOM 2005 O O . TYR A 1 235 ? -14.440 -1.967 10.427 1.00 86.31 235 TYR A O 1
ATOM 2013 N N . ASP A 1 236 ? -14.535 0.247 10.107 1.00 86.50 236 ASP A N 1
ATOM 2014 C CA . ASP A 1 236 ? -15.386 0.515 11.262 1.00 86.50 236 ASP A CA 1
ATOM 2015 C C . ASP A 1 236 ? -16.850 0.289 10.864 1.00 86.50 236 ASP A C 1
ATOM 2017 O O . ASP A 1 236 ? -17.383 1.032 10.039 1.00 86.50 236 ASP A O 1
ATOM 2021 N N . LYS A 1 237 ? -17.517 -0.697 11.478 1.00 84.38 237 LYS A N 1
ATOM 2022 C CA . LYS A 1 237 ? -18.931 -1.012 11.221 1.00 84.38 237 LYS A CA 1
ATOM 2023 C C . LYS A 1 237 ? -19.858 0.201 11.372 1.00 84.38 237 LYS A C 1
ATOM 2025 O O . LYS A 1 237 ? -20.790 0.353 10.589 1.00 84.38 237 LYS A O 1
ATOM 2030 N N . ASN A 1 238 ? -19.590 1.083 12.334 1.00 82.69 238 ASN A N 1
ATOM 2031 C CA . ASN A 1 238 ? -20.449 2.226 12.657 1.00 82.69 238 ASN A CA 1
ATOM 2032 C C . ASN A 1 238 ? -20.285 3.399 11.681 1.00 82.69 238 ASN A C 1
ATOM 2034 O O . ASN A 1 238 ? -21.107 4.313 11.659 1.00 82.69 238 ASN A O 1
ATOM 2038 N N . LYS A 1 239 ? -19.202 3.400 10.898 1.00 75.81 239 LYS A N 1
ATOM 2039 C CA . LYS A 1 239 ? -18.829 4.494 9.988 1.00 75.81 239 LYS A CA 1
ATOM 2040 C C . LYS A 1 239 ? -18.608 4.027 8.549 1.00 75.81 239 LYS A C 1
ATOM 2042 O O . LYS A 1 239 ? -18.332 4.842 7.670 1.00 75.81 239 LYS A O 1
ATOM 2047 N N . TRP A 1 240 ? -18.773 2.729 8.300 1.00 71.00 240 TRP A N 1
ATOM 2048 C CA . TRP A 1 240 ? -18.569 2.070 7.015 1.00 71.00 240 TRP A CA 1
ATOM 2049 C C . TRP A 1 240 ? -19.368 2.728 5.883 1.00 71.00 240 TRP A C 1
ATOM 2051 O O . TRP A 1 240 ? -18.831 3.017 4.820 1.00 71.00 240 TRP A O 1
ATOM 2061 N N . SER A 1 241 ? -20.633 3.059 6.126 1.00 65.31 241 SER A N 1
ATOM 2062 C CA . SER A 1 241 ? -21.493 3.706 5.128 1.00 65.31 241 SER A CA 1
ATOM 2063 C C . SER A 1 241 ? -21.162 5.180 4.881 1.00 65.31 241 SER A C 1
ATOM 2065 O O . SER A 1 241 ? -21.538 5.730 3.850 1.00 65.31 241 SER A O 1
ATOM 2067 N N . THR A 1 242 ? -20.505 5.841 5.834 1.00 63.84 242 THR A N 1
ATOM 2068 C CA . THR A 1 242 ? -20.320 7.300 5.831 1.00 63.84 242 THR A CA 1
ATOM 2069 C C . THR A 1 242 ? -19.094 7.718 5.027 1.00 63.84 242 THR A C 1
ATOM 2071 O O . THR A 1 242 ? -19.094 8.785 4.416 1.00 63.84 242 THR A O 1
ATOM 2074 N N . TYR A 1 243 ? -18.061 6.873 4.994 1.00 55.12 243 TYR A N 1
ATOM 2075 C CA . TYR A 1 243 ? -16.777 7.204 4.371 1.00 55.12 243 TYR A CA 1
ATOM 2076 C C . TYR A 1 243 ? -16.402 6.293 3.192 1.00 55.12 243 TYR A C 1
ATOM 2078 O O . TYR A 1 243 ? -15.364 6.518 2.573 1.00 55.12 243 TYR A O 1
ATOM 2086 N N . PHE A 1 244 ? -17.239 5.308 2.828 1.00 57.81 244 PHE A N 1
ATOM 2087 C CA . PHE A 1 244 ? -16.927 4.337 1.769 1.00 57.81 244 PHE A CA 1
ATOM 2088 C C . PHE A 1 244 ? -18.040 4.161 0.735 1.00 57.81 244 PHE A C 1
ATOM 2090 O O . PHE A 1 244 ? -19.206 4.474 0.963 1.00 57.81 244 PHE A O 1
ATOM 2097 N N . TYR A 1 245 ? -17.645 3.675 -0.447 1.00 53.66 245 TYR A N 1
ATOM 2098 C CA . TYR A 1 245 ? -18.527 3.457 -1.592 1.00 53.66 245 TYR A CA 1
ATOM 2099 C C . TYR A 1 245 ? -18.493 1.997 -2.047 1.00 53.66 245 TYR A C 1
ATOM 2101 O O . TYR A 1 245 ? -17.425 1.384 -2.182 1.00 53.66 245 TYR A O 1
ATOM 2109 N N . PHE A 1 246 ? -19.680 1.460 -2.306 1.00 54.44 246 PHE A N 1
ATOM 2110 C CA . PHE A 1 246 ? -19.884 0.147 -2.900 1.00 54.44 246 PHE A CA 1
ATOM 2111 C C . PHE A 1 246 ? -19.711 0.248 -4.407 1.00 54.44 246 PHE A C 1
ATOM 2113 O O . PHE A 1 246 ? -20.163 1.208 -5.024 1.00 54.44 246 PHE A O 1
ATOM 2120 N N . THR A 1 247 ? -19.040 -0.725 -5.012 1.00 51.72 247 THR A N 1
ATOM 2121 C CA . THR A 1 247 ? -18.783 -0.682 -6.454 1.00 51.72 247 THR A CA 1
ATOM 2122 C C . THR A 1 247 ? -20.060 -0.946 -7.261 1.00 51.72 247 THR A C 1
ATOM 2124 O O . THR A 1 247 ? -20.118 -0.587 -8.434 1.00 51.72 247 THR A O 1
ATOM 2127 N N . ASN A 1 248 ? -21.081 -1.543 -6.635 1.00 57.00 248 ASN A N 1
ATOM 2128 C CA . ASN A 1 248 ? -22.452 -1.661 -7.127 1.00 57.00 248 ASN A CA 1
ATOM 2129 C C . ASN A 1 248 ? -23.439 -1.918 -5.963 1.00 57.00 248 ASN A C 1
ATOM 2131 O O . ASN A 1 248 ? -23.029 -2.190 -4.831 1.00 57.00 248 ASN A O 1
ATOM 2135 N N . ASP A 1 249 ? -24.741 -1.847 -6.253 1.00 52.28 249 ASP A N 1
ATOM 2136 C CA . ASP A 1 249 ? -25.804 -2.085 -5.265 1.00 52.28 249 ASP A CA 1
ATOM 2137 C C . ASP A 1 249 ? -25.820 -3.534 -4.743 1.00 52.28 249 ASP A C 1
ATOM 2139 O O . ASP A 1 249 ? -26.216 -3.775 -3.609 1.00 52.28 249 ASP A O 1
ATOM 2143 N N . GLU A 1 250 ? -25.324 -4.505 -5.512 1.00 58.41 250 GLU A N 1
ATOM 2144 C CA . GLU A 1 250 ? -25.220 -5.907 -5.079 1.00 58.41 250 GLU A CA 1
ATOM 2145 C C . GLU A 1 250 ? -24.163 -6.106 -3.982 1.00 58.41 250 GLU A C 1
ATOM 2147 O O . GLU A 1 250 ? -24.406 -6.824 -3.015 1.00 58.41 250 GLU A O 1
ATOM 2152 N N . GLU A 1 251 ? -23.007 -5.443 -4.093 1.00 61.88 251 GLU A N 1
ATOM 2153 C CA . GLU A 1 251 ? -21.961 -5.429 -3.064 1.00 61.88 251 GLU A CA 1
ATOM 2154 C C . GLU A 1 251 ? -22.480 -4.747 -1.797 1.00 61.88 251 GLU A C 1
ATOM 2156 O O . GLU A 1 251 ? -22.284 -5.261 -0.696 1.00 61.88 251 GLU A O 1
ATOM 2161 N N . ARG A 1 252 ? -23.213 -3.638 -1.958 1.00 61.91 252 ARG A N 1
ATOM 2162 C CA . ARG A 1 252 ? -23.902 -2.965 -0.855 1.00 61.91 252 ARG A CA 1
ATOM 2163 C C . ARG A 1 252 ? -24.847 -3.906 -0.124 1.00 61.91 252 ARG A C 1
ATOM 2165 O O . ARG A 1 252 ? -24.713 -4.073 1.083 1.00 61.91 252 ARG A O 1
ATOM 2172 N N . ILE A 1 253 ? -25.748 -4.554 -0.858 1.00 60.25 253 ILE A N 1
ATOM 2173 C CA . ILE A 1 253 ? -26.755 -5.461 -0.303 1.00 60.25 253 ILE A CA 1
ATOM 2174 C C . ILE A 1 253 ? -26.094 -6.681 0.355 1.00 60.25 253 ILE A C 1
ATOM 2176 O O . ILE A 1 253 ? -26.503 -7.079 1.441 1.00 60.25 253 ILE A O 1
ATOM 2180 N N . ALA A 1 254 ? -25.050 -7.260 -0.246 1.00 62.38 254 ALA A N 1
ATOM 2181 C CA . ALA A 1 254 ? -24.331 -8.396 0.332 1.00 62.38 254 ALA A CA 1
ATOM 2182 C C . ALA A 1 254 ? -23.686 -8.052 1.688 1.00 62.38 254 ALA A C 1
ATOM 2184 O O . ALA A 1 254 ? -23.790 -8.828 2.634 1.00 62.38 254 ALA A O 1
ATOM 2185 N N . ILE A 1 255 ? -23.065 -6.875 1.800 1.00 59.78 255 ILE A N 1
ATOM 2186 C CA . ILE A 1 255 ? -22.360 -6.446 3.017 1.00 59.78 255 ILE A CA 1
ATOM 2187 C C . ILE A 1 255 ? -23.334 -5.916 4.078 1.00 59.78 255 ILE A C 1
ATOM 2189 O O . ILE A 1 255 ? -23.154 -6.184 5.266 1.00 59.78 255 ILE A O 1
ATOM 2193 N N . GLU A 1 256 ? -24.384 -5.195 3.672 1.00 61.97 256 GLU A N 1
ATOM 2194 C CA . GLU A 1 256 ? -25.449 -4.750 4.580 1.00 61.97 256 GLU A CA 1
ATOM 2195 C C . GLU A 1 256 ? -26.154 -5.963 5.215 1.00 61.97 256 GLU A C 1
ATOM 2197 O O . GLU A 1 256 ? -26.370 -5.970 6.429 1.00 61.97 256 GLU A O 1
ATOM 2202 N N . ASN A 1 257 ? -26.393 -7.033 4.448 1.00 57.19 257 ASN A N 1
ATOM 2203 C CA . ASN A 1 257 ? -26.991 -8.273 4.952 1.00 57.19 257 ASN A CA 1
ATOM 2204 C C . ASN A 1 257 ? -26.073 -9.056 5.912 1.00 57.19 257 ASN A C 1
ATOM 2206 O O . ASN A 1 257 ? -26.575 -9.603 6.892 1.00 57.19 257 ASN A O 1
ATOM 2210 N N . ASP A 1 258 ? -24.749 -9.065 5.708 1.00 53.53 258 ASP A N 1
ATOM 2211 C CA . ASP A 1 258 ? -23.792 -9.661 6.664 1.00 53.53 258 ASP A CA 1
ATOM 2212 C C . ASP A 1 258 ? -23.677 -8.842 7.967 1.00 53.53 258 ASP A C 1
ATOM 2214 O O . ASP A 1 258 ? -23.415 -9.377 9.046 1.00 53.53 258 ASP A O 1
ATOM 2218 N N . SER A 1 259 ? -23.913 -7.529 7.901 1.00 48.31 259 SER A N 1
ATOM 2219 C CA . SER A 1 259 ? -23.889 -6.637 9.069 1.00 48.31 259 SER A CA 1
ATOM 2220 C C . SER A 1 259 ? -25.198 -6.630 9.885 1.00 48.31 259 SER A C 1
ATOM 2222 O O . SER A 1 259 ? -25.212 -6.170 11.039 1.00 48.31 259 SER A O 1
ATOM 2224 N N . GLY A 1 260 ? -26.279 -7.159 9.300 1.00 41.94 260 GLY A N 1
ATOM 2225 C CA . GLY A 1 260 ? -27.681 -6.970 9.675 1.00 41.94 260 GLY A CA 1
ATOM 2226 C C . GLY A 1 260 ? -28.262 -7.952 10.691 1.00 41.94 260 GLY A C 1
ATOM 2227 O O . GLY A 1 260 ? -29.359 -8.454 10.479 1.00 41.94 260 GLY A O 1
ATOM 2228 N N . ASN A 1 261 ? -27.590 -8.174 11.824 1.00 37.38 261 ASN A N 1
ATOM 2229 C CA . ASN A 1 261 ? -28.228 -8.810 12.989 1.00 37.38 261 ASN A CA 1
ATOM 2230 C C . ASN A 1 261 ? -28.308 -7.920 14.239 1.00 37.38 261 ASN A C 1
ATOM 2232 O O . ASN A 1 261 ? -28.662 -8.422 15.293 1.00 37.38 261 ASN A O 1
ATOM 2236 N N . ASN A 1 262 ? -28.018 -6.613 14.155 1.00 42.34 262 ASN A N 1
ATOM 2237 C CA . ASN A 1 262 ? -28.187 -5.693 15.292 1.00 42.34 262 ASN A CA 1
ATOM 2238 C C . ASN A 1 262 ? -28.473 -4.246 14.852 1.00 42.34 262 ASN A C 1
ATOM 2240 O O . ASN A 1 262 ? -27.694 -3.337 15.123 1.00 42.34 262 ASN A O 1
ATOM 2244 N N . ILE A 1 263 ? -29.613 -4.013 14.203 1.00 35.75 263 ILE A N 1
ATOM 2245 C CA . ILE A 1 263 ? -30.273 -2.705 14.293 1.00 35.75 263 ILE A CA 1
ATOM 2246 C C . ILE A 1 263 ? -31.647 -2.973 14.895 1.00 35.75 263 ILE A C 1
ATOM 2248 O O . ILE A 1 263 ? -32.586 -3.369 14.207 1.00 35.75 263 ILE A O 1
ATOM 2252 N N . SER A 1 264 ? -31.742 -2.830 16.217 1.00 33.22 264 SER A N 1
ATOM 2253 C CA . SER A 1 264 ? -33.023 -2.786 16.909 1.00 33.22 264 SER A CA 1
ATOM 2254 C C . SER A 1 264 ? -33.803 -1.588 16.378 1.00 33.22 264 SER A C 1
ATOM 2256 O O . SER A 1 264 ? -33.451 -0.440 16.649 1.00 33.22 264 SER A O 1
ATOM 2258 N N . ASN A 1 265 ? -34.860 -1.862 15.618 1.00 35.38 265 ASN A N 1
ATOM 2259 C CA . ASN A 1 265 ? -35.886 -0.885 15.289 1.00 35.38 265 ASN A CA 1
ATOM 2260 C C . ASN A 1 265 ? -36.565 -0.437 16.590 1.00 35.38 265 ASN A C 1
ATOM 2262 O O . ASN A 1 265 ? -37.522 -1.055 17.050 1.00 35.38 265 ASN A O 1
ATOM 2266 N N . THR A 1 266 ? -36.086 0.647 17.186 1.00 37.19 266 THR A N 1
ATOM 2267 C CA . THR A 1 266 ? -36.907 1.473 18.071 1.00 37.19 266 THR A CA 1
ATOM 2268 C C . THR A 1 266 ? -37.349 2.687 17.274 1.00 37.19 266 THR A C 1
ATOM 2270 O O . THR A 1 266 ? -36.690 3.724 17.284 1.00 37.19 266 THR A O 1
ATOM 2273 N N . ASN A 1 267 ? -38.465 2.540 16.561 1.00 30.48 267 ASN A N 1
ATOM 2274 C CA . ASN A 1 267 ? -39.263 3.692 16.162 1.00 30.48 267 ASN A CA 1
ATOM 2275 C C . ASN A 1 267 ? -40.052 4.162 17.392 1.00 30.48 267 ASN A C 1
ATOM 2277 O O . ASN A 1 267 ? -40.740 3.334 17.992 1.00 30.48 267 ASN A O 1
ATOM 2281 N N . PRO A 1 268 ? -40.002 5.449 17.767 1.00 37.91 268 PRO A N 1
ATOM 2282 C CA . PRO A 1 268 ? -40.982 6.018 18.669 1.00 37.91 268 PRO A CA 1
ATOM 2283 C C . PRO A 1 268 ? -42.185 6.502 17.848 1.00 37.91 268 PRO A C 1
ATOM 2285 O O . PRO A 1 268 ? -42.061 7.452 17.074 1.00 37.91 268 PRO A O 1
ATOM 2288 N N . VAL A 1 269 ? -43.338 5.854 18.030 1.00 33.75 269 VAL A N 1
ATOM 2289 C CA . VAL A 1 269 ? -44.674 6.469 17.924 1.00 33.75 269 VAL A CA 1
ATOM 2290 C C . VAL A 1 269 ? -45.514 5.925 19.067 1.00 33.75 269 VAL A C 1
ATOM 2292 O O . VAL A 1 269 ? -45.539 4.682 19.215 1.00 33.75 269 VAL A O 1
#

Organism: Plasmodium chabaudi chabaudi (NCBI:txid31271)

Sequence (269 aa):
MKLLGLYIFYLLSFFIICSELKDYEKIKSIVNEIDECSEEDVEFMDNYVNKMYWVWTNNFFRYLKLKAYIYENDIVYDQIIKMENIAQLLTDNFIMYKNKEEFIRNALNILSNEKHLKNVIITYVPRNKIKFFQDLSEQEIINLFIDEKNNVINSFNNIKRMREFRDVANSKYYYHKKLLENKWEHKADDALVPEKKENQNDEINNNGNNKQAKNVITFSMNDILPVKPMNFDFYDKNKWSTYFYFTNDEERIAIENDSGNNISNTNPV

Radius of gyration: 27.89 Å; chains: 1; bounding box: 97×50×83 Å

Secondary structure (DSSP, 8-state):
-HHHHHHHHHHHHHHHHHHHHHHHHHHHHHHH--SPPPHHHHHHHHHHHHHHHHHHHHHHHHHHHHHHHHHH-HHHHHHHTTSTTHHHHH--SSS--SSHHHHHHHHHHHHTTHHHHHHHHHHHSPPPEEEEGGGS-HHHHHHHHHHHHHHHHHHHHHHHHHHHHHHHHHHHHHHHHHHHHHHHHTTS--------------------------------GGGSPP----SEEEE-TTTHHHH---SSHHHHHHHHHHHTT--------

Foldseek 3Di:
DVVVVVVVVVVVVVVVVVVVVVLQVLLQCLQFPPDFQDPVSLVSLVVVLVLLVLQLVVLVLLLLQLLLVCLVDCVLVVVLVPDPPSVVLNDDPPDDDDDSVRSNVVSLVSLLCCAVCVVVSCVNAPDAAADEPVVDDSVRSVVSNNLSRQLNVLSVVQSVLSVVSSVSSVVSNVVSVVVVVVVVVVPPPPPDDDDDDDDDDDDDDPDPPPPVVDVRPGDDPVPRRDRDDDRYRYHHLVCDVPRHDDPDVVSVVVVCVVSPPDDPPPDDD